Protein AF-A0A0V8RX32-F1 (afdb_monomer)

InterPro domains:
  IPR002837 Protein of unknown function DUF123 [PF01986] (51-145)
  IPR002837 Protein of unknown function DUF123 [PTHR37460] (27-150)

Nearest PDB structures (foldseek):
  6yxr-assembly1_D  TM=3.480E-01  e=4.736E+00  Dunaliella salina
  7yca-assembly1_D  TM=3.551E-01  e=5.690E+00  Ostreococcus tauri
  8wmw-assembly1_D  TM=4.164E-01  e=9.281E+00  Rhodomonas salina
  7xqp-assembly1_D  TM=2.785E-01  e=7.267E+00  Physcomitrium patens
  1xpy-assembly2_D  TM=3.056E-01  e=5.352E+00  Deinococcus radiodurans

Solvent-accessible surface area (backbone atoms only — not comparable to full-atom values): 11107 Å² total; per-residue (Å²): 140,86,83,85,86,83,82,78,86,80,78,78,79,77,82,76,59,74,82,41,74,78,40,58,63,54,49,24,34,36,38,40,32,30,35,29,70,73,23,46,77,44,55,48,70,94,48,71,73,43,78,44,72,58,46,44,33,37,38,48,44,71,19,84,58,89,56,11,36,18,51,52,50,35,45,74,63,70,52,80,86,87,73,78,86,49,38,63,45,44,60,62,67,35,69,54,46,39,70,63,30,33,36,37,34,34,39,64,92,75,49,49,63,53,51,44,55,50,39,63,70,62,72,40,32,45,69,46,65,74,21,41,61,20,84,85,40,94,81,40,47,30,20,38,22,40,43,69,41,94,53,51,64,62,50,48,46,54,56,60,70,67,45,87,74,66,74,46,77,49,80,46,64,57,77,84,75,69,90,75,80,79,76,79,78,78,88,127

Structure (mmCIF, N/CA/C/O backbone):
data_AF-A0A0V8RX32-F1
#
_entry.id   AF-A0A0V8RX32-F1
#
loop_
_atom_site.group_PDB
_atom_site.id
_atom_site.type_symbol
_atom_site.label_atom_id
_atom_site.label_alt_id
_atom_site.label_comp_id
_atom_site.label_asym_id
_atom_site.label_entity_id
_atom_site.label_seq_id
_atom_site.pdbx_PDB_ins_code
_atom_site.Cartn_x
_atom_site.Cartn_y
_atom_site.Cartn_z
_atom_site.occupancy
_atom_site.B_iso_or_equiv
_atom_site.auth_seq_id
_atom_site.auth_comp_id
_atom_site.auth_asym_id
_atom_site.auth_atom_id
_atom_site.pdbx_PDB_model_num
ATOM 1 N N . MET A 1 1 ? 18.389 -60.757 23.122 1.00 41.94 1 MET A N 1
ATOM 2 C CA . MET A 1 1 ? 18.283 -59.305 23.391 1.00 41.94 1 MET A CA 1
ATOM 3 C C . MET A 1 1 ? 18.217 -58.565 22.062 1.00 41.94 1 MET A C 1
ATOM 5 O O . MET A 1 1 ? 19.247 -58.307 21.460 1.00 41.94 1 MET A O 1
ATOM 9 N N . LEU A 1 2 ? 17.008 -58.292 21.574 1.00 35.09 2 LEU A N 1
ATOM 10 C CA . LEU A 1 2 ? 16.760 -57.503 20.365 1.00 35.09 2 LEU A CA 1
ATOM 11 C C . LEU A 1 2 ? 16.361 -56.091 20.813 1.00 35.09 2 LEU A C 1
ATOM 13 O O . LEU A 1 2 ? 15.370 -55.942 21.522 1.00 35.09 2 LEU A O 1
ATOM 17 N N . ARG A 1 3 ? 17.127 -55.062 20.435 1.00 35.00 3 ARG A N 1
ATOM 18 C CA . ARG A 1 3 ? 16.678 -53.663 20.506 1.00 35.00 3 ARG A CA 1
ATOM 19 C C . ARG A 1 3 ? 16.555 -53.122 19.089 1.00 35.00 3 ARG A C 1
ATOM 21 O O . ARG A 1 3 ? 17.519 -52.684 18.478 1.00 35.00 3 ARG A O 1
ATOM 28 N N . SER A 1 4 ? 15.330 -53.181 18.594 1.00 34.12 4 SER A N 1
ATOM 29 C CA . SER A 1 4 ? 14.810 -52.388 17.488 1.00 34.12 4 SER A CA 1
ATOM 30 C C . SER A 1 4 ? 14.930 -50.894 17.814 1.00 34.12 4 SER A C 1
ATOM 32 O O . SER A 1 4 ? 14.297 -50.409 18.752 1.00 34.12 4 SER A O 1
ATOM 34 N N . SER A 1 5 ? 15.741 -50.165 17.044 1.00 39.31 5 SER A N 1
ATOM 35 C CA . SER A 1 5 ? 15.773 -48.701 17.059 1.00 39.31 5 SER A CA 1
ATOM 36 C C . SER A 1 5 ? 14.689 -48.179 16.118 1.00 39.31 5 SER A C 1
ATOM 38 O O . SER A 1 5 ? 14.828 -48.232 14.897 1.00 39.31 5 SER A O 1
ATOM 40 N N . GLY A 1 6 ? 13.575 -47.736 16.698 1.00 39.38 6 GLY A N 1
ATOM 41 C CA . GLY A 1 6 ? 12.550 -46.962 16.012 1.00 39.38 6 GLY A CA 1
ATOM 42 C C . GLY A 1 6 ? 12.823 -45.467 16.162 1.00 39.38 6 GLY A C 1
ATOM 43 O O . GLY A 1 6 ? 12.988 -44.979 17.276 1.00 39.38 6 GLY A O 1
ATOM 44 N N . TYR A 1 7 ? 12.835 -44.741 15.045 1.00 34.94 7 TYR A N 1
ATOM 45 C CA . TYR A 1 7 ? 12.663 -43.284 14.973 1.00 34.94 7 TYR A CA 1
ATOM 46 C C . TYR A 1 7 ? 12.323 -42.970 13.503 1.00 34.94 7 TYR A C 1
ATOM 48 O O . TYR A 1 7 ? 13.183 -43.050 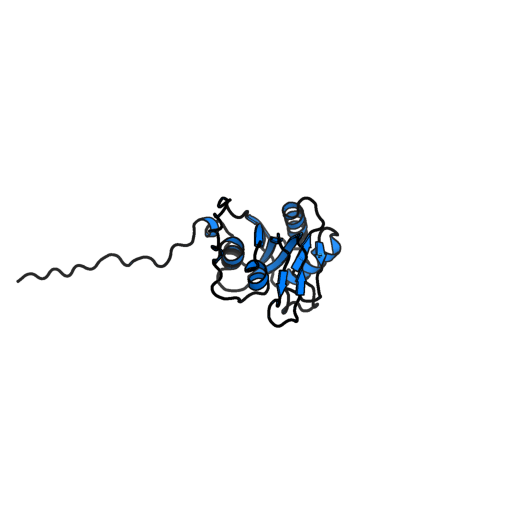12.636 1.00 34.94 7 TYR A O 1
ATOM 56 N N . GLY A 1 8 ? 11.060 -42.850 13.091 1.00 34.41 8 GLY A N 1
ATOM 57 C CA . GLY A 1 8 ? 10.115 -41.801 13.472 1.00 34.41 8 GLY A CA 1
ATOM 58 C C . GLY A 1 8 ? 10.200 -40.672 12.426 1.00 34.41 8 GLY A C 1
ATOM 59 O O . GLY A 1 8 ? 11.259 -40.052 12.318 1.00 34.41 8 GLY A O 1
ATOM 60 N N . PRO A 1 9 ? 9.158 -40.400 11.613 1.00 38.53 9 PRO A N 1
ATOM 61 C CA . PRO A 1 9 ? 9.242 -39.402 10.548 1.00 38.53 9 PRO A CA 1
ATOM 62 C C . PRO A 1 9 ? 9.486 -38.006 11.133 1.00 38.53 9 PRO A C 1
ATOM 64 O O . PRO A 1 9 ? 8.810 -37.572 12.070 1.00 38.53 9 PRO A O 1
ATOM 67 N N . ARG A 1 10 ? 10.470 -37.294 10.569 1.00 40.31 10 ARG A N 1
ATOM 68 C CA . ARG A 1 10 ? 10.790 -35.910 10.939 1.00 40.31 10 ARG A CA 1
ATOM 69 C C . ARG A 1 10 ? 9.554 -35.040 10.723 1.00 40.31 10 ARG A C 1
ATOM 71 O O . ARG A 1 10 ? 9.049 -34.937 9.607 1.00 40.31 10 ARG A O 1
ATOM 78 N N . ARG A 1 11 ? 9.081 -34.401 11.794 1.00 35.53 11 ARG A N 1
ATOM 79 C CA . ARG A 1 11 ? 8.003 -33.409 11.740 1.00 35.53 11 ARG A CA 1
ATOM 80 C C . ARG A 1 11 ? 8.405 -32.279 10.791 1.00 35.53 11 ARG A C 1
ATOM 82 O O . ARG A 1 11 ? 9.393 -31.589 11.036 1.00 35.53 11 ARG A O 1
ATOM 89 N N . ALA A 1 12 ? 7.626 -32.093 9.728 1.00 38.28 12 ALA A N 1
ATOM 90 C CA . ALA A 1 12 ? 7.715 -30.922 8.871 1.00 38.28 12 ALA A CA 1
ATOM 91 C C . ALA A 1 12 ? 7.486 -29.656 9.711 1.00 38.28 12 ALA A C 1
ATOM 93 O O . ALA A 1 12 ? 6.523 -29.555 10.476 1.00 38.28 12 ALA A O 1
ATOM 94 N N . ALA A 1 13 ? 8.403 -28.702 9.585 1.00 40.81 13 ALA A N 1
ATOM 95 C CA . ALA A 1 13 ? 8.328 -27.415 10.248 1.00 40.81 13 ALA A CA 1
ATOM 96 C C . ALA A 1 13 ? 7.099 -26.622 9.765 1.00 40.81 13 ALA A C 1
ATOM 98 O O . ALA A 1 13 ? 6.897 -26.448 8.567 1.00 40.81 13 ALA A O 1
ATOM 99 N N . GLY A 1 14 ? 6.305 -26.143 10.730 1.00 39.03 14 GLY A N 1
ATOM 100 C CA . GLY A 1 14 ? 5.425 -24.969 10.659 1.00 39.03 14 GLY A CA 1
ATOM 101 C C . GLY A 1 14 ? 4.676 -24.732 9.348 1.00 39.03 14 GLY A C 1
ATOM 102 O O . GLY A 1 14 ? 5.130 -23.961 8.506 1.00 39.03 14 GLY A O 1
ATOM 103 N N . GLY A 1 15 ? 3.484 -25.322 9.227 1.00 40.34 15 GLY A N 1
ATOM 104 C CA . GLY A 1 15 ? 2.588 -25.151 8.086 1.00 40.34 15 GLY A CA 1
ATOM 105 C C . GLY A 1 15 ? 2.365 -23.685 7.702 1.00 40.34 15 GLY A C 1
ATOM 106 O O . GLY A 1 15 ? 1.885 -22.869 8.494 1.00 40.34 15 GLY A O 1
ATOM 107 N N . CYS A 1 16 ? 2.690 -23.364 6.450 1.00 41.31 16 CYS A N 1
ATOM 108 C CA . CYS A 1 16 ? 2.234 -22.153 5.784 1.00 41.31 16 CYS A CA 1
ATOM 109 C C . CYS A 1 16 ? 0.701 -22.115 5.885 1.00 41.31 16 CYS A C 1
ATOM 111 O O . CYS A 1 16 ? 0.027 -23.023 5.400 1.00 41.31 16 CYS A O 1
ATOM 113 N N . LYS A 1 17 ? 0.140 -21.104 6.560 1.00 54.66 17 LYS A N 1
ATOM 114 C CA . LYS A 1 17 ? -1.317 -20.922 6.646 1.00 54.66 17 LYS A CA 1
ATOM 115 C C . LYS A 1 17 ? -1.886 -20.947 5.220 1.00 54.66 17 LYS A C 1
ATOM 117 O O . LYS A 1 17 ? -1.423 -20.172 4.391 1.00 54.66 17 LYS A O 1
ATOM 122 N N . M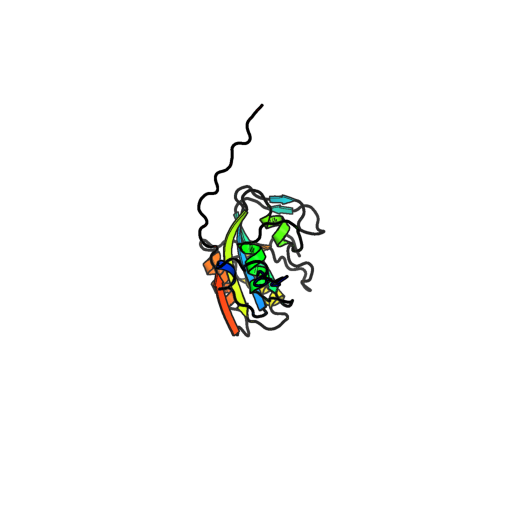ET A 1 18 ? -2.887 -21.781 4.936 1.00 54.09 18 MET A N 1
ATOM 123 C CA . MET A 1 18 ? -3.429 -21.976 3.576 1.00 54.09 18 MET A CA 1
ATOM 124 C C . MET A 1 18 ? -3.715 -20.692 2.752 1.00 54.09 18 MET A C 1
ATOM 126 O O . MET A 1 18 ? -3.428 -20.715 1.557 1.00 54.09 18 MET A O 1
ATOM 130 N N . PRO A 1 19 ? -4.144 -19.545 3.329 1.00 72.06 19 PRO A N 1
ATOM 131 C CA . PRO A 1 19 ? -4.355 -18.308 2.559 1.00 72.06 19 PRO A CA 1
ATOM 132 C C . PRO A 1 19 ? -3.073 -17.705 1.957 1.00 72.06 19 PRO A C 1
ATOM 134 O O . PRO A 1 19 ? -3.119 -16.905 1.030 1.00 72.06 19 PRO A O 1
ATOM 137 N N . CYS A 1 20 ? -1.910 -18.058 2.503 1.00 80.31 20 CYS A N 1
ATOM 138 C CA . CYS A 1 20 ? -0.618 -17.522 2.091 1.00 80.31 20 CYS A CA 1
ATOM 139 C C . CYS A 1 20 ? -0.026 -18.197 0.860 1.00 80.31 20 CYS A C 1
ATOM 141 O O . CYS A 1 20 ? 0.746 -17.576 0.129 1.00 80.31 20 CYS A O 1
ATOM 143 N N . ALA A 1 21 ? -0.355 -19.470 0.641 1.00 78.50 21 ALA A N 1
ATOM 144 C CA . ALA A 1 21 ? 0.175 -20.243 -0.477 1.00 78.50 21 ALA A CA 1
ATOM 145 C C . ALA A 1 21 ? -0.294 -19.689 -1.833 1.00 78.50 21 ALA A C 1
ATOM 147 O O . ALA A 1 21 ? 0.435 -19.792 -2.815 1.00 78.50 21 ALA A O 1
ATOM 148 N N . GLN A 1 22 ? -1.471 -19.056 -1.854 1.00 82.50 22 GLN A N 1
ATOM 149 C CA . GLN A 1 22 ? -2.096 -18.470 -3.042 1.00 82.50 22 GLN A CA 1
ATOM 150 C C . GLN A 1 22 ? -1.506 -17.105 -3.434 1.00 82.50 22 GLN A C 1
ATOM 152 O O . GLN A 1 22 ? -1.774 -16.616 -4.528 1.00 82.50 22 GLN A O 1
ATOM 157 N N . LEU A 1 23 ? -0.696 -16.489 -2.565 1.00 88.31 23 LEU A N 1
ATOM 158 C CA . LEU A 1 23 ? -0.080 -15.194 -2.841 1.00 88.31 23 LEU A CA 1
ATOM 159 C C . LEU A 1 23 ? 1.172 -15.344 -3.723 1.00 88.31 23 LEU A C 1
ATOM 161 O O . LEU A 1 23 ? 1.937 -16.305 -3.572 1.00 88.31 23 LEU A O 1
ATOM 165 N N . PRO A 1 24 ? 1.453 -14.362 -4.594 1.00 88.56 24 PRO A N 1
ATOM 166 C CA . PRO A 1 24 ? 2.580 -14.421 -5.513 1.00 88.56 24 PRO A CA 1
ATOM 167 C C . PRO A 1 24 ? 3.936 -14.394 -4.801 1.00 88.56 24 PRO A C 1
ATOM 169 O O . PRO A 1 24 ? 4.247 -13.475 -4.048 1.00 88.56 24 PRO A O 1
ATOM 172 N N . GLY A 1 25 ? 4.795 -15.375 -5.091 1.00 90.69 25 GLY A N 1
ATOM 173 C CA . GLY A 1 25 ? 6.154 -15.455 -4.534 1.00 90.69 25 GLY A CA 1
ATOM 174 C C . GLY A 1 25 ? 7.194 -14.542 -5.199 1.00 90.69 25 GLY A C 1
ATOM 175 O O . GLY A 1 25 ? 8.348 -14.537 -4.775 1.00 90.69 25 GLY A O 1
ATOM 176 N N . TRP A 1 26 ? 6.822 -13.801 -6.246 1.00 93.44 26 TRP A N 1
ATOM 177 C CA . TRP A 1 26 ? 7.734 -12.927 -6.987 1.00 93.44 26 TRP A CA 1
ATOM 178 C C . TRP A 1 26 ? 7.995 -11.598 -6.265 1.00 93.44 26 TRP A C 1
ATOM 180 O O . TRP A 1 26 ? 7.333 -11.248 -5.287 1.00 93.44 26 TRP A O 1
ATOM 190 N N . LYS A 1 27 ? 9.012 -10.869 -6.735 1.00 94.00 27 LYS A N 1
ATOM 191 C CA . LYS A 1 27 ? 9.379 -9.537 -6.237 1.00 94.00 27 LYS A CA 1
ATOM 192 C C . LYS A 1 27 ? 8.607 -8.450 -6.975 1.00 94.00 27 LYS A C 1
ATOM 194 O O . LYS A 1 27 ? 8.309 -8.607 -8.157 1.00 94.00 27 LYS A O 1
ATOM 199 N N . GLY A 1 28 ? 8.321 -7.355 -6.286 1.00 93.56 28 GLY A N 1
ATOM 200 C CA . GLY A 1 28 ? 7.575 -6.244 -6.856 1.00 93.56 28 GLY A CA 1
ATOM 201 C C . GLY A 1 28 ? 7.089 -5.276 -5.792 1.00 93.56 28 GLY A C 1
ATOM 202 O O . GLY A 1 28 ? 7.620 -5.240 -4.675 1.00 93.56 28 GLY A O 1
ATOM 203 N N . VAL A 1 29 ? 6.054 -4.528 -6.151 1.00 94.00 29 VAL A N 1
ATOM 204 C CA . VAL A 1 29 ? 5.365 -3.576 -5.280 1.00 94.00 29 VAL A CA 1
ATOM 205 C C . VAL A 1 29 ? 3.974 -4.089 -4.938 1.00 94.00 29 VAL A C 1
ATOM 207 O O . VAL A 1 29 ? 3.458 -5.007 -5.577 1.00 94.00 29 VAL A O 1
ATOM 210 N N . TYR A 1 30 ? 3.376 -3.552 -3.887 1.00 93.94 30 TYR A N 1
ATOM 211 C CA . TYR A 1 30 ? 2.042 -3.928 -3.458 1.00 93.94 30 TYR A CA 1
ATOM 212 C C . TYR A 1 30 ? 1.334 -2.767 -2.764 1.00 93.94 30 TYR A C 1
ATOM 214 O O . TYR A 1 30 ? 1.963 -1.867 -2.211 1.00 93.94 30 TYR A O 1
ATOM 222 N N . ILE A 1 31 ? 0.009 -2.842 -2.773 1.00 95.31 31 ILE A N 1
ATOM 223 C CA . ILE A 1 31 ? -0.910 -1.961 -2.066 1.00 95.31 31 ILE A CA 1
ATOM 224 C C . ILE A 1 31 ? -1.677 -2.833 -1.080 1.00 95.31 31 ILE A C 1
ATOM 226 O O . ILE A 1 31 ? -2.239 -3.850 -1.481 1.00 95.31 31 ILE A O 1
ATOM 230 N N . VAL A 1 32 ? -1.728 -2.462 0.195 1.00 94.94 32 VAL A N 1
ATOM 231 C CA . VAL A 1 32 ? -2.642 -3.077 1.167 1.00 94.94 32 VAL A CA 1
ATOM 232 C C . VAL A 1 32 ? -3.723 -2.075 1.530 1.00 94.94 32 VAL A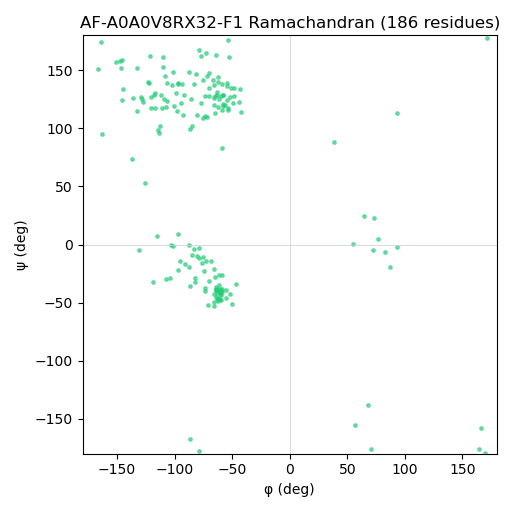 C 1
ATOM 234 O O . VAL A 1 32 ? -3.416 -0.982 1.993 1.00 94.94 32 VAL A O 1
ATOM 237 N N . VAL A 1 33 ? -4.981 -2.468 1.361 1.00 95.75 33 VAL A N 1
ATOM 238 C CA . VAL A 1 33 ? -6.149 -1.673 1.740 1.00 95.75 33 VAL A CA 1
ATOM 239 C C . VAL A 1 33 ? -6.668 -2.165 3.085 1.00 95.75 33 VAL A C 1
ATOM 241 O O . VAL A 1 33 ? -6.866 -3.367 3.293 1.00 95.75 33 VAL A O 1
ATOM 244 N N . PHE A 1 34 ? -6.898 -1.243 4.012 1.00 94.25 34 PHE A N 1
ATOM 245 C CA . PHE A 1 34 ? -7.364 -1.548 5.360 1.00 94.25 34 PHE A CA 1
ATOM 246 C C . PHE A 1 34 ? -8.267 -0.447 5.912 1.00 94.25 34 PHE A C 1
ATOM 248 O O . PHE A 1 34 ? -8.208 0.696 5.475 1.00 94.25 34 PHE A O 1
ATOM 255 N N . ALA A 1 35 ? -9.093 -0.793 6.892 1.00 94.38 35 ALA A N 1
ATOM 256 C CA . ALA A 1 35 ? -9.899 0.149 7.651 1.00 94.38 35 ALA A CA 1
ATOM 257 C C . ALA A 1 35 ? -9.357 0.308 9.076 1.00 94.38 35 ALA A C 1
ATOM 259 O O . ALA A 1 35 ? -8.909 -0.666 9.688 1.00 94.38 35 ALA A O 1
ATOM 260 N N . LEU A 1 36 ? -9.460 1.525 9.607 1.00 93.31 36 LEU A N 1
ATOM 261 C CA . LEU A 1 36 ? -9.319 1.854 11.022 1.00 93.31 36 LEU A CA 1
ATOM 262 C C . LEU A 1 36 ? -10.694 2.267 11.548 1.00 93.31 36 LEU A C 1
ATOM 264 O O . LEU A 1 36 ? -11.269 3.242 11.070 1.00 93.31 36 LEU A O 1
ATOM 268 N N . ARG A 1 37 ? -11.240 1.518 12.511 1.00 92.75 37 ARG A N 1
ATOM 269 C CA . ARG A 1 37 ? -12.569 1.813 13.079 1.00 92.75 37 ARG A CA 1
ATOM 270 C C . ARG A 1 37 ? -12.557 2.894 14.157 1.00 92.75 37 ARG A C 1
ATOM 272 O O . ARG A 1 37 ? -13.537 3.611 14.284 1.00 92.75 37 ARG A O 1
ATOM 279 N N . GLU A 1 38 ? -11.473 2.984 14.917 1.00 89.25 38 GLU A N 1
ATOM 280 C CA . GLU A 1 38 ? -11.358 3.850 16.103 1.00 89.25 38 GLU A CA 1
ATOM 281 C C . GLU A 1 38 ? -10.299 4.950 15.914 1.00 89.25 38 GLU A C 1
ATOM 283 O O . GLU A 1 38 ? -9.980 5.685 16.843 1.00 89.25 38 GLU A O 1
ATOM 288 N N . GLY A 1 39 ? -9.755 5.079 14.700 1.00 85.56 39 GLY A N 1
ATOM 289 C CA . GLY A 1 39 ? -8.575 5.897 14.442 1.00 85.56 39 GLY A CA 1
ATOM 290 C C . GLY A 1 39 ? -7.308 5.280 15.042 1.00 85.56 39 GLY A C 1
ATOM 291 O O . GLY A 1 39 ? -7.302 4.159 15.550 1.00 85.56 39 GLY A O 1
ATOM 292 N N . TYR A 1 40 ? -6.195 5.990 14.931 1.00 89.06 40 TYR A N 1
ATOM 293 C CA . TYR A 1 40 ? -4.911 5.582 15.481 1.00 89.06 40 TYR A CA 1
ATOM 294 C C . TYR A 1 40 ? -4.136 6.806 15.941 1.00 89.06 40 TYR A C 1
ATOM 296 O O . TYR A 1 40 ? -3.853 7.693 15.143 1.00 89.06 40 TYR A O 1
ATOM 304 N N . ARG A 1 41 ? -3.722 6.826 17.207 1.00 87.81 41 ARG A N 1
ATOM 305 C CA . ARG A 1 41 ? -2.767 7.810 17.715 1.00 87.81 41 ARG A CA 1
ATOM 306 C C . ARG A 1 41 ? -1.553 7.083 18.264 1.00 87.81 41 ARG A C 1
ATOM 308 O O . ARG A 1 41 ? -1.661 6.310 19.212 1.00 87.81 41 ARG A O 1
ATOM 315 N N . GLY A 1 42 ? -0.391 7.323 17.673 1.00 84.81 42 GLY A N 1
ATOM 316 C CA . GLY A 1 42 ? 0.826 6.642 18.093 1.00 84.81 42 GLY A CA 1
ATOM 317 C C . GLY A 1 42 ? 1.990 6.852 17.143 1.00 84.81 42 GLY A C 1
ATOM 318 O O . GLY A 1 42 ? 1.891 7.562 16.148 1.00 84.81 42 GLY A O 1
ATOM 319 N N . ARG A 1 43 ? 3.125 6.235 17.464 1.00 81.25 43 ARG A N 1
ATOM 320 C CA . ARG A 1 43 ? 4.313 6.283 16.607 1.00 81.25 43 ARG A CA 1
ATOM 321 C C . ARG A 1 43 ? 4.220 5.244 15.502 1.00 81.25 43 ARG A C 1
ATOM 323 O O . ARG A 1 43 ? 3.896 4.090 15.764 1.00 81.25 43 ARG A O 1
ATOM 330 N N . VAL A 1 44 ? 4.613 5.634 14.297 1.00 77.12 44 VAL A N 1
ATOM 331 C CA . VAL A 1 44 ? 4.818 4.721 13.170 1.00 77.12 44 VAL A CA 1
ATOM 332 C C . VAL A 1 44 ? 6.311 4.701 12.855 1.00 77.12 44 VAL A C 1
ATOM 334 O O . VAL A 1 44 ? 6.846 5.631 12.252 1.00 77.12 44 VAL A O 1
ATOM 337 N N . GLY A 1 45 ? 7.002 3.647 13.294 1.00 72.50 45 GLY A N 1
ATOM 338 C CA . GLY A 1 45 ? 8.466 3.568 13.222 1.00 72.50 45 GLY A CA 1
ATOM 339 C C . GLY A 1 45 ? 9.158 4.562 14.161 1.00 72.50 45 GLY A C 1
ATOM 340 O O . GLY A 1 45 ? 8.739 4.737 15.305 1.00 72.50 45 GLY A O 1
ATOM 341 N N . SER A 1 46 ? 10.227 5.199 13.675 1.00 66.38 46 SER A N 1
ATOM 342 C CA . SER A 1 46 ? 11.023 6.194 14.411 1.00 66.38 46 SER A CA 1
ATOM 343 C C . SER A 1 46 ? 10.448 7.617 14.378 1.00 66.38 46 SER A C 1
ATOM 345 O O . SER A 1 46 ? 11.008 8.506 15.016 1.00 66.38 46 SER A O 1
ATOM 347 N N . ARG A 1 47 ? 9.348 7.860 13.651 1.00 66.94 47 ARG A N 1
ATOM 348 C CA . ARG A 1 47 ? 8.749 9.197 13.522 1.00 66.94 47 ARG A CA 1
ATOM 349 C C . ARG A 1 47 ? 7.951 9.620 14.759 1.00 66.94 47 ARG A C 1
ATOM 351 O O . ARG A 1 47 ? 7.545 8.791 15.580 1.00 66.94 47 ARG A O 1
ATOM 358 N N . ALA A 1 48 ? 7.718 10.934 14.851 1.00 64.69 48 ALA A N 1
ATOM 359 C CA . ALA A 1 48 ? 6.817 11.557 15.815 1.00 64.69 48 ALA A CA 1
ATOM 360 C C . ALA A 1 48 ? 5.415 10.919 15.776 1.00 64.69 48 ALA A C 1
ATOM 362 O O . ALA A 1 48 ? 5.053 10.219 14.827 1.00 64.69 48 ALA A O 1
ATOM 363 N N . ALA A 1 49 ? 4.639 11.127 16.839 1.00 78.75 49 ALA A N 1
ATOM 364 C CA . ALA A 1 49 ? 3.289 10.588 16.923 1.00 78.75 49 ALA A CA 1
ATOM 365 C C . ALA A 1 49 ? 2.435 11.086 15.745 1.00 78.75 49 ALA A C 1
ATOM 367 O O . ALA A 1 49 ? 2.355 12.286 15.499 1.00 78.75 49 ALA A O 1
ATOM 368 N N . VAL A 1 50 ? 1.790 10.156 15.043 1.00 84.56 50 VAL A N 1
ATOM 369 C CA . VAL A 1 50 ? 0.792 10.445 14.012 1.00 84.56 50 VAL A CA 1
ATOM 370 C C . VAL A 1 50 ? -0.604 10.243 14.587 1.00 84.56 50 VAL A C 1
ATOM 372 O O . VAL A 1 50 ? -0.807 9.387 15.454 1.00 84.56 50 VAL A O 1
ATOM 375 N N . SER A 1 51 ? -1.558 11.031 14.097 1.00 88.31 51 SER A N 1
ATOM 376 C CA . SER A 1 51 ? -2.982 10.888 14.394 1.00 88.31 51 SER A CA 1
ATOM 377 C C . SER A 1 51 ? -3.704 10.570 13.093 1.00 88.31 51 SER A C 1
ATOM 379 O O . SER A 1 51 ? -3.661 11.357 12.153 1.00 88.31 51 SER A O 1
ATOM 381 N N . LEU A 1 52 ? -4.325 9.399 13.028 1.00 90.88 52 LEU A N 1
ATOM 382 C CA . LEU A 1 52 ? -5.164 8.964 11.923 1.00 90.88 52 LEU A CA 1
ATOM 383 C C . LEU A 1 52 ? -6.599 8.881 12.417 1.00 90.88 52 LEU A C 1
ATOM 385 O O . LEU A 1 52 ? -6.870 8.227 13.422 1.00 90.88 52 LEU A O 1
ATOM 389 N N . GLU A 1 53 ? -7.510 9.504 11.690 1.00 94.38 53 GLU A N 1
ATOM 390 C CA . GLU A 1 53 ? -8.937 9.396 11.968 1.00 94.38 53 GLU A CA 1
ATOM 391 C C . GLU A 1 53 ? -9.491 8.011 11.582 1.00 94.38 53 GLU A C 1
ATOM 393 O O . GLU A 1 53 ? -8.854 7.244 10.851 1.00 94.38 53 GLU A O 1
ATOM 398 N N . PRO A 1 54 ? -10.692 7.641 12.051 1.00 95.56 54 PRO A N 1
ATOM 399 C CA . PRO A 1 54 ? -11.409 6.507 11.490 1.00 95.56 54 PRO A CA 1
ATOM 400 C C . PRO A 1 54 ? -11.580 6.647 9.967 1.00 95.56 54 PRO A C 1
ATOM 402 O O . PRO A 1 54 ? -11.921 7.713 9.444 1.00 95.56 54 PRO A O 1
ATOM 405 N N . GLY A 1 55 ? -11.354 5.560 9.230 1.00 95.81 55 GLY A N 1
ATOM 406 C CA . GLY A 1 55 ? -11.426 5.594 7.770 1.00 95.81 55 GLY A CA 1
ATOM 407 C C . GLY A 1 55 ? -10.794 4.399 7.071 1.00 95.81 55 GLY A C 1
ATOM 408 O O . GLY A 1 55 ? -10.332 3.448 7.705 1.00 95.81 55 GLY A O 1
ATOM 409 N N . VAL A 1 56 ? -10.786 4.457 5.738 1.00 96.50 56 VAL A N 1
ATOM 410 C CA . VAL A 1 56 ? -10.121 3.479 4.869 1.00 96.50 56 VAL A CA 1
ATOM 411 C C . VAL A 1 56 ? -8.811 4.067 4.366 1.00 96.50 56 VAL A C 1
ATOM 413 O O . VAL A 1 56 ? -8.748 5.231 3.977 1.00 96.50 56 VAL A O 1
ATOM 416 N N . TYR A 1 57 ? -7.772 3.245 4.372 1.00 96.00 57 TYR A N 1
ATOM 417 C CA . TYR A 1 57 ? -6.407 3.624 4.057 1.00 96.00 57 TYR A CA 1
ATOM 418 C C . TYR A 1 57 ? -5.781 2.623 3.088 1.00 96.00 57 TYR A C 1
ATOM 420 O O . TYR A 1 57 ? -6.126 1.437 3.080 1.00 96.00 57 TYR A O 1
ATOM 428 N N . ALA A 1 58 ? -4.828 3.110 2.300 1.00 96.00 58 ALA A N 1
ATOM 429 C CA . ALA A 1 58 ? -3.964 2.320 1.441 1.00 96.00 58 ALA A CA 1
ATOM 430 C C . ALA A 1 58 ? -2.510 2.471 1.899 1.00 96.00 58 ALA A C 1
ATOM 432 O O . ALA A 1 58 ? -2.019 3.580 2.097 1.00 96.00 58 ALA A O 1
ATOM 433 N N . TYR A 1 59 ? -1.823 1.345 2.068 1.00 94.31 59 TYR A N 1
ATOM 434 C CA . TYR A 1 59 ? -0.386 1.302 2.303 1.00 94.31 59 TYR A CA 1
ATOM 435 C C . TYR A 1 59 ? 0.334 0.806 1.055 1.00 94.31 59 TYR A C 1
ATOM 437 O O . TYR A 1 59 ? 0.051 -0.298 0.588 1.00 94.31 59 TYR A O 1
ATOM 445 N N . LEU A 1 60 ? 1.277 1.597 0.557 1.00 93.81 60 LEU A N 1
ATOM 446 C CA . LEU A 1 60 ? 2.165 1.257 -0.545 1.00 93.81 60 LEU A CA 1
ATOM 447 C C . LEU A 1 60 ? 3.465 0.666 0.002 1.00 93.81 60 LEU A C 1
ATOM 449 O O . LEU A 1 60 ? 4.030 1.161 0.975 1.00 93.81 60 LEU A O 1
ATOM 453 N N . GLY A 1 61 ? 3.975 -0.383 -0.628 1.00 91.00 61 GLY A N 1
ATOM 454 C CA . GLY A 1 61 ? 5.295 -0.884 -0.274 1.00 91.00 61 GLY A CA 1
ATOM 455 C C . GLY A 1 61 ? 5.889 -1.805 -1.319 1.00 91.00 61 GLY A C 1
ATOM 456 O O . GLY A 1 61 ? 5.235 -2.203 -2.282 1.00 91.00 61 GLY A O 1
ATOM 457 N N . SER A 1 62 ? 7.142 -2.191 -1.098 1.00 91.50 62 SER A N 1
ATOM 458 C CA . SER A 1 62 ? 7.842 -3.148 -1.949 1.00 91.50 62 SER A CA 1
ATOM 459 C C . SER A 1 62 ? 8.344 -4.387 -1.218 1.00 91.50 62 SER A C 1
ATOM 461 O O . SER A 1 62 ? 8.428 -4.467 0.014 1.00 91.50 62 SER A O 1
ATOM 463 N N . ALA A 1 63 ? 8.643 -5.414 -2.011 1.00 92.06 63 ALA A N 1
ATOM 464 C CA . ALA A 1 63 ? 9.071 -6.718 -1.542 1.00 92.06 63 ALA A CA 1
ATOM 465 C C . ALA A 1 63 ? 10.244 -7.253 -2.380 1.00 92.06 63 ALA A C 1
ATOM 467 O O . ALA A 1 63 ? 10.097 -8.170 -3.188 1.00 92.06 63 ALA A O 1
ATOM 468 N N . TRP A 1 64 ? 11.432 -6.680 -2.166 1.00 91.81 64 TRP A N 1
ATOM 469 C CA . TRP A 1 64 ? 12.670 -7.080 -2.860 1.00 91.81 64 TRP A CA 1
ATOM 470 C C . TRP A 1 64 ? 13.481 -8.166 -2.138 1.00 91.81 64 TRP A C 1
ATOM 472 O O . TRP A 1 64 ? 14.364 -8.786 -2.741 1.00 91.81 64 TRP A O 1
ATOM 482 N N . GLY A 1 65 ? 13.197 -8.379 -0.852 1.00 87.38 65 GLY A N 1
ATOM 483 C CA . GLY A 1 65 ? 13.881 -9.351 -0.001 1.00 87.38 65 GLY A CA 1
ATOM 484 C C . GLY A 1 65 ? 13.415 -10.802 -0.204 1.00 87.38 65 GLY A C 1
ATOM 485 O O . GLY A 1 65 ? 12.555 -11.079 -1.048 1.00 87.38 65 GLY A O 1
ATOM 486 N N . PRO A 1 66 ? 13.970 -11.741 0.581 1.00 86.94 66 PRO A N 1
ATOM 487 C CA . PRO A 1 66 ? 13.571 -13.146 0.558 1.00 86.94 66 PRO A CA 1
ATOM 488 C C . PRO A 1 66 ? 12.063 -13.331 0.783 1.00 86.94 66 PRO A C 1
ATOM 490 O O . PRO A 1 66 ? 11.456 -12.655 1.613 1.00 86.94 66 PRO A O 1
ATOM 493 N N . GLY A 1 67 ? 11.453 -14.251 0.032 1.00 87.62 67 GLY A N 1
ATOM 494 C CA . GLY A 1 67 ? 10.021 -14.562 0.120 1.00 87.62 67 GLY A CA 1
ATOM 495 C C . GLY A 1 67 ? 9.083 -13.629 -0.661 1.00 87.62 67 GLY A C 1
ATOM 496 O O . GLY A 1 67 ? 7.893 -13.939 -0.755 1.00 87.62 67 GLY A O 1
ATOM 497 N N . GLY A 1 68 ? 9.607 -12.543 -1.244 1.00 92.06 68 GLY A N 1
ATOM 498 C CA . GLY A 1 68 ? 8.886 -11.682 -2.184 1.00 92.06 68 GLY A CA 1
ATOM 499 C C . GLY A 1 68 ? 7.589 -11.095 -1.626 1.00 92.06 68 GLY A C 1
ATOM 500 O O . GLY A 1 68 ? 7.411 -10.937 -0.412 1.00 92.06 68 GLY A O 1
ATOM 501 N N . VAL A 1 69 ? 6.671 -10.762 -2.531 1.00 92.25 69 VAL A N 1
ATOM 502 C CA . VAL A 1 69 ? 5.378 -10.154 -2.197 1.00 92.25 69 VAL A CA 1
ATOM 503 C C . VAL A 1 69 ? 4.556 -11.061 -1.279 1.00 92.25 69 VAL A C 1
ATOM 505 O O . VAL A 1 69 ? 3.992 -10.572 -0.300 1.00 92.25 69 VAL A O 1
ATOM 508 N N . ARG A 1 70 ? 4.565 -12.381 -1.505 1.00 92.44 70 ARG A N 1
ATOM 509 C CA . ARG A 1 70 ? 3.896 -13.371 -0.648 1.00 92.44 70 ARG A CA 1
ATOM 510 C C . ARG A 1 70 ? 4.254 -13.192 0.817 1.00 92.44 70 ARG A C 1
ATOM 512 O O . ARG A 1 70 ? 3.351 -13.090 1.637 1.00 92.44 70 ARG A O 1
ATOM 519 N N . ALA A 1 71 ? 5.540 -13.122 1.163 1.00 89.19 71 ALA A N 1
ATOM 520 C CA . ALA A 1 71 ? 5.951 -12.988 2.560 1.00 89.19 71 ALA A CA 1
ATOM 521 C C . ALA A 1 71 ? 5.421 -11.693 3.207 1.00 89.19 71 ALA A C 1
ATOM 523 O O . ALA A 1 71 ? 4.985 -11.717 4.361 1.00 89.19 71 ALA A O 1
ATOM 524 N N . ARG A 1 72 ? 5.409 -10.577 2.463 1.00 90.06 72 ARG A N 1
ATOM 525 C CA . ARG A 1 72 ? 4.903 -9.282 2.952 1.00 90.06 72 ARG A CA 1
ATOM 526 C C . ARG A 1 72 ? 3.392 -9.271 3.104 1.00 90.06 72 ARG A C 1
ATOM 528 O O . ARG A 1 72 ? 2.898 -8.973 4.187 1.00 90.06 72 ARG A O 1
ATOM 535 N N . LEU A 1 73 ? 2.661 -9.660 2.065 1.00 90.31 73 LEU A N 1
ATOM 536 C CA . LEU A 1 73 ? 1.203 -9.688 2.111 1.00 90.31 73 LEU A CA 1
ATOM 537 C C . LEU A 1 73 ? 0.689 -10.695 3.138 1.00 90.31 73 LEU A C 1
ATOM 539 O O . LEU A 1 73 ? -0.232 -10.385 3.883 1.00 90.31 73 LEU A O 1
ATOM 543 N N . CYS A 1 74 ? 1.336 -11.853 3.276 1.00 88.12 74 CYS A N 1
ATOM 544 C CA . CYS A 1 74 ? 1.027 -12.801 4.343 1.00 88.12 74 CYS A CA 1
ATOM 545 C C . CYS A 1 74 ? 1.111 -12.194 5.734 1.00 88.12 74 CYS A C 1
ATOM 547 O O . CYS A 1 74 ? 0.235 -12.415 6.572 1.00 88.12 74 CYS A O 1
ATOM 549 N N . ARG A 1 75 ? 2.183 -11.444 5.988 1.00 85.88 75 ARG A N 1
ATOM 550 C CA . ARG A 1 75 ? 2.388 -10.763 7.260 1.00 85.88 75 ARG A CA 1
ATOM 551 C C . ARG A 1 75 ? 1.289 -9.729 7.502 1.00 85.88 75 ARG A C 1
ATOM 553 O O . ARG A 1 75 ? 0.701 -9.737 8.580 1.00 85.88 75 ARG A O 1
ATOM 560 N N . HIS A 1 76 ? 0.982 -8.908 6.501 1.00 85.25 76 HIS A N 1
ATOM 561 C CA . HIS A 1 76 ? 0.044 -7.788 6.628 1.00 85.25 76 HIS A CA 1
ATOM 562 C C . HIS A 1 76 ? -1.423 -8.220 6.701 1.00 85.25 76 HIS A C 1
ATOM 564 O O . HIS A 1 76 ? -2.198 -7.640 7.463 1.00 85.25 76 HIS A O 1
ATOM 570 N N . LEU A 1 77 ? -1.798 -9.257 5.948 1.00 84.69 77 LEU A N 1
ATOM 571 C CA . LEU A 1 77 ? -3.166 -9.774 5.884 1.00 84.69 77 LEU A CA 1
ATOM 572 C C . LEU A 1 77 ? -3.461 -10.809 6.981 1.00 84.69 77 LEU A C 1
ATOM 574 O O . LEU A 1 77 ? -4.573 -10.846 7.502 1.00 84.69 77 LEU A O 1
ATOM 578 N N . TYR A 1 78 ? -2.483 -11.649 7.351 1.00 80.00 78 TYR A N 1
ATOM 579 C CA . TYR A 1 78 ? -2.724 -12.858 8.162 1.00 80.00 78 TYR A CA 1
ATOM 580 C C . TYR A 1 78 ? -1.789 -13.033 9.375 1.00 80.00 78 TYR A C 1
ATOM 582 O O . TYR A 1 78 ? -1.937 -13.996 10.149 1.00 80.00 78 TYR A O 1
ATOM 590 N N . GLY A 1 79 ? -0.798 -12.158 9.549 1.00 70.69 79 GLY A N 1
ATOM 591 C CA . GLY A 1 79 ? 0.185 -12.233 10.628 1.00 70.69 79 GLY A CA 1
ATOM 592 C C . GLY A 1 79 ? -0.414 -11.919 12.002 1.00 70.69 79 GLY A C 1
ATOM 593 O O . GLY A 1 79 ? -1.135 -10.940 12.173 1.00 70.69 79 GLY A O 1
ATOM 594 N N . ARG A 1 80 ? -0.085 -12.742 13.011 1.00 59.25 80 ARG A N 1
ATOM 595 C CA . ARG A 1 80 ? -0.245 -12.363 14.427 1.00 59.25 80 ARG A CA 1
ATOM 596 C C . ARG A 1 80 ? 1.022 -11.609 14.834 1.00 59.25 80 ARG A C 1
ATOM 598 O O . ARG A 1 80 ? 2.126 -12.099 14.601 1.00 59.25 80 ARG A O 1
ATOM 605 N N . ARG A 1 81 ? 0.871 -10.396 15.357 1.00 65.94 81 ARG A N 1
ATOM 606 C CA . ARG A 1 81 ? 1.969 -9.429 15.495 1.00 65.94 81 ARG A CA 1
ATOM 607 C C . ARG A 1 81 ? 2.709 -9.649 16.805 1.00 65.94 81 ARG A C 1
ATOM 609 O O . ARG A 1 81 ? 2.245 -9.211 17.845 1.00 65.94 81 ARG A O 1
ATOM 616 N N . ALA A 1 82 ? 3.849 -10.329 16.743 1.00 52.75 82 ALA A N 1
ATOM 617 C CA . ALA A 1 82 ? 4.753 -10.456 17.890 1.00 52.75 82 ALA A CA 1
ATOM 618 C C . ALA A 1 82 ? 5.904 -9.433 17.855 1.00 52.75 82 ALA A C 1
ATOM 620 O O . ALA A 1 82 ? 6.501 -9.146 18.884 1.00 52.75 82 ALA A O 1
ATOM 621 N N . ARG A 1 83 ? 6.241 -8.892 16.673 1.00 64.00 83 ARG A N 1
ATOM 622 C CA . ARG A 1 83 ? 7.333 -7.923 16.478 1.00 64.00 83 ARG A CA 1
ATOM 623 C C . ARG A 1 83 ? 6.956 -6.907 15.406 1.00 64.00 83 ARG A C 1
ATOM 625 O O . ARG A 1 83 ? 6.475 -7.321 14.352 1.00 64.00 83 ARG A O 1
ATOM 632 N N . LEU A 1 84 ? 7.191 -5.623 15.665 1.00 74.38 84 LEU A N 1
ATOM 633 C CA . LEU A 1 84 ? 6.952 -4.513 14.737 1.00 74.38 84 LEU A CA 1
ATOM 634 C C . LEU A 1 84 ? 8.245 -4.239 13.960 1.00 74.38 84 LEU A C 1
ATOM 636 O O . LEU A 1 84 ? 9.236 -3.843 14.559 1.00 74.38 84 LEU A O 1
ATOM 640 N N . HIS A 1 85 ? 8.262 -4.515 12.657 1.00 64.50 85 HIS A N 1
ATOM 641 C CA . HIS A 1 85 ? 9.436 -4.334 11.791 1.00 64.50 85 HIS A CA 1
ATOM 642 C C . HIS A 1 85 ? 9.179 -3.318 10.666 1.00 64.50 85 HIS A C 1
ATOM 644 O O . HIS A 1 85 ? 10.096 -2.625 10.251 1.00 64.50 85 HIS A O 1
ATOM 650 N N . TRP A 1 86 ? 7.947 -3.230 10.163 1.00 72.06 86 TRP A N 1
ATOM 651 C CA . TRP A 1 86 ? 7.542 -2.322 9.087 1.00 72.06 86 TRP A CA 1
ATOM 652 C C . TRP A 1 86 ? 6.625 -1.234 9.634 1.00 72.06 86 TRP A C 1
ATOM 654 O O . TRP A 1 86 ? 5.881 -1.482 10.578 1.00 72.06 86 TRP A O 1
ATOM 664 N N . HIS A 1 87 ? 6.597 -0.054 9.014 1.00 75.25 87 HIS A N 1
ATOM 665 C CA . HIS A 1 87 ? 5.684 1.030 9.404 1.00 75.25 87 HIS A CA 1
ATOM 666 C C . HIS A 1 87 ? 4.223 0.571 9.486 1.00 75.25 87 HIS A C 1
ATOM 668 O O . HIS A 1 87 ? 3.534 0.843 10.468 1.00 75.25 87 HIS A O 1
ATOM 674 N N . MET A 1 88 ? 3.777 -0.223 8.508 1.00 80.19 88 MET A N 1
ATOM 675 C CA . MET A 1 88 ? 2.432 -0.795 8.519 1.00 80.19 88 MET A CA 1
ATOM 676 C C . MET A 1 88 ? 2.178 -1.714 9.727 1.00 80.19 88 MET A C 1
ATOM 678 O O . MET A 1 88 ? 1.038 -1.844 10.165 1.00 80.19 88 MET A O 1
ATOM 682 N N . ASP A 1 89 ? 3.210 -2.332 10.316 1.00 81.12 89 ASP A N 1
ATOM 683 C CA . ASP A 1 89 ? 3.025 -3.210 11.474 1.00 81.12 89 ASP A CA 1
ATOM 684 C C . ASP A 1 89 ? 2.439 -2.450 12.675 1.00 81.12 89 ASP A C 1
ATOM 686 O O . ASP A 1 89 ? 1.619 -3.027 13.392 1.00 81.12 89 ASP A O 1
ATOM 690 N N . TYR A 1 90 ? 2.816 -1.175 12.858 1.00 81.44 90 TYR A N 1
ATOM 691 C CA . TYR A 1 90 ? 2.317 -0.301 13.928 1.00 81.44 90 TYR A CA 1
ATOM 692 C C . TYR A 1 90 ? 0.830 -0.008 13.754 1.00 81.44 90 TYR A C 1
ATOM 694 O O . TYR A 1 90 ? 0.039 -0.272 14.657 1.00 81.44 90 TYR A O 1
ATOM 702 N N . LEU A 1 91 ? 0.447 0.464 12.563 1.00 81.81 91 LEU A N 1
ATOM 703 C CA . LEU A 1 91 ? -0.949 0.760 12.232 1.00 81.81 91 LEU A CA 1
ATOM 704 C C . LEU A 1 91 ? -1.816 -0.468 12.374 1.00 81.81 91 LEU A C 1
ATOM 706 O O . LEU A 1 91 ? -2.928 -0.428 12.883 1.00 81.81 91 LEU A O 1
ATOM 710 N N . ALA A 1 92 ? -1.287 -1.591 11.929 1.00 82.56 92 ALA A N 1
ATOM 711 C CA . ALA A 1 92 ? -2.104 -2.757 11.835 1.00 82.56 92 ALA A CA 1
ATOM 712 C C . ALA A 1 92 ? -2.185 -3.525 13.182 1.00 82.56 92 ALA A C 1
ATOM 714 O O . ALA A 1 92 ? -3.003 -4.435 13.333 1.00 82.56 92 ALA A O 1
ATOM 715 N N . ALA A 1 93 ? -1.365 -3.134 14.173 1.00 82.88 93 ALA A N 1
ATOM 716 C CA . ALA A 1 93 ? -1.506 -3.509 15.582 1.00 82.88 93 ALA A CA 1
ATOM 717 C C . ALA A 1 93 ? -2.557 -2.667 16.329 1.00 82.88 93 ALA A C 1
ATOM 719 O O . ALA A 1 93 ? -2.882 -3.002 17.467 1.00 82.88 93 ALA A O 1
ATOM 720 N N . ALA A 1 94 ? -3.073 -1.595 15.719 1.00 83.00 94 ALA A N 1
ATOM 721 C CA . ALA A 1 94 ? -4.066 -0.727 16.333 1.00 83.00 94 ALA A CA 1
ATOM 722 C C . ALA A 1 94 ? -5.375 -1.474 16.652 1.00 83.00 94 ALA A C 1
ATOM 724 O O . ALA A 1 94 ? -5.814 -2.316 15.852 1.00 83.00 94 ALA A O 1
ATOM 725 N N . PRO A 1 95 ? -6.045 -1.131 17.770 1.00 79.44 95 PRO A N 1
ATOM 726 C CA . PRO A 1 95 ? -7.444 -1.479 17.981 1.00 79.44 95 PRO A CA 1
ATOM 727 C C . PRO A 1 95 ? -8.288 -1.054 16.772 1.00 79.44 95 PRO A C 1
ATOM 729 O O . PRO A 1 95 ? -8.095 0.015 16.198 1.00 79.44 95 PRO A O 1
ATOM 732 N N . GLY A 1 96 ? -9.177 -1.933 16.314 1.00 85.00 96 GLY A N 1
ATOM 733 C CA . GLY A 1 96 ? -10.041 -1.635 15.172 1.00 85.00 96 GLY A CA 1
ATOM 734 C C . GLY A 1 96 ? -9.388 -1.709 13.785 1.00 85.00 96 GLY A C 1
ATOM 735 O O . GLY A 1 96 ? -10.084 -1.424 12.808 1.00 85.00 96 GLY A O 1
ATOM 736 N N . TYR A 1 97 ? -8.119 -2.125 13.652 1.00 89.50 97 TYR A N 1
ATOM 737 C CA . TYR A 1 97 ? -7.540 -2.425 12.337 1.00 89.50 97 TYR A CA 1
ATOM 738 C C . TYR A 1 97 ? -8.235 -3.624 11.681 1.00 89.50 97 TYR A C 1
ATOM 740 O O . TYR A 1 97 ? -8.303 -4.725 12.242 1.00 89.50 97 TYR A O 1
ATOM 748 N N . ARG A 1 98 ? -8.684 -3.439 10.439 1.00 91.12 98 ARG A N 1
ATOM 749 C CA . ARG A 1 98 ? -9.277 -4.494 9.615 1.00 91.12 98 ARG A CA 1
ATOM 750 C C . ARG A 1 98 ? -8.666 -4.476 8.212 1.00 91.12 98 ARG A C 1
ATOM 752 O O . ARG A 1 98 ? -8.919 -3.524 7.477 1.00 91.12 98 ARG A O 1
ATOM 759 N N . PRO A 1 99 ? -7.928 -5.515 7.784 1.00 91.06 99 PRO A N 1
ATOM 760 C CA . PRO A 1 99 ? -7.513 -5.609 6.390 1.00 91.06 99 PRO A CA 1
ATOM 761 C C . PRO A 1 99 ? -8.755 -5.801 5.507 1.00 91.06 99 PRO A C 1
ATOM 763 O O . PRO A 1 99 ? -9.653 -6.568 5.862 1.00 91.06 99 PRO A O 1
ATOM 766 N N . LEU A 1 100 ? -8.806 -5.103 4.373 1.00 92.31 100 LEU A N 1
ATOM 767 C CA . LEU A 1 100 ? -9.879 -5.208 3.378 1.00 92.31 100 LEU A CA 1
ATOM 768 C C . LEU A 1 100 ? -9.415 -5.944 2.118 1.00 92.31 100 LEU A C 1
ATOM 770 O O . LEU A 1 100 ? -10.211 -6.624 1.480 1.00 92.31 100 LEU A O 1
ATOM 774 N N . GLY A 1 101 ? -8.129 -5.850 1.781 1.00 92.75 101 GLY A N 1
ATOM 775 C CA . GLY A 1 101 ? -7.568 -6.484 0.594 1.00 92.75 101 GLY A CA 1
ATOM 776 C C . GLY A 1 101 ? -6.135 -6.054 0.327 1.00 92.75 101 GLY A C 1
ATOM 777 O O . GLY A 1 101 ? -5.574 -5.220 1.037 1.00 92.75 101 GLY A O 1
ATOM 778 N N . ALA A 1 102 ? -5.540 -6.623 -0.709 1.00 94.50 102 ALA A N 1
ATOM 779 C CA . ALA A 1 102 ? -4.267 -6.191 -1.247 1.00 94.50 102 ALA A CA 1
ATOM 780 C C . ALA A 1 102 ? -4.212 -6.389 -2.761 1.00 94.50 102 ALA A C 1
ATOM 782 O O . ALA A 1 102 ? -4.823 -7.311 -3.301 1.00 94.50 102 ALA A O 1
ATOM 783 N N . VAL A 1 103 ? -3.419 -5.551 -3.417 1.00 94.44 103 VAL A N 1
ATOM 784 C CA . VAL A 1 103 ? -3.055 -5.666 -4.827 1.00 94.44 103 VAL A CA 1
ATOM 785 C C . VAL A 1 103 ? -1.541 -5.796 -4.905 1.00 94.44 103 VAL A C 1
ATOM 787 O O . VAL A 1 103 ? -0.812 -4.995 -4.333 1.00 94.44 103 VAL A O 1
ATOM 790 N N . ALA A 1 104 ? -1.054 -6.816 -5.589 1.00 93.88 104 ALA A N 1
ATOM 791 C CA . ALA A 1 104 ? 0.357 -7.051 -5.849 1.00 93.88 104 ALA A CA 1
ATOM 792 C C . ALA A 1 104 ? 0.668 -6.740 -7.308 1.00 93.88 104 ALA A C 1
ATOM 794 O O . ALA A 1 104 ? -0.081 -7.167 -8.183 1.00 93.88 104 ALA A O 1
ATOM 795 N N . VAL A 1 105 ? 1.806 -6.099 -7.569 1.00 92.62 105 VAL A N 1
ATOM 796 C CA . VAL A 1 105 ? 2.278 -5.772 -8.917 1.00 92.62 105 VAL A CA 1
ATOM 797 C C . VAL A 1 105 ? 3.704 -6.257 -9.140 1.00 92.62 105 VAL A C 1
ATOM 799 O O . VAL A 1 105 ? 4.628 -5.868 -8.418 1.00 92.62 105 VAL A O 1
ATOM 802 N N . ARG A 1 106 ? 3.902 -7.097 -10.163 1.00 92.94 106 ARG A N 1
ATOM 803 C CA . ARG A 1 106 ? 5.238 -7.531 -10.579 1.00 92.94 106 ARG A CA 1
ATOM 804 C C . ARG A 1 106 ? 5.816 -6.417 -11.430 1.00 92.94 106 ARG A C 1
ATOM 806 O O . ARG A 1 106 ? 5.331 -6.169 -12.529 1.00 92.94 106 ARG A O 1
ATOM 813 N N . ALA A 1 107 ? 6.834 -5.758 -10.901 1.00 87.94 107 ALA A N 1
ATOM 814 C CA . ALA A 1 107 ? 7.443 -4.580 -11.496 1.00 87.94 107 ALA A CA 1
ATOM 815 C C . ALA A 1 107 ? 8.954 -4.559 -11.212 1.00 87.94 107 ALA A C 1
ATOM 817 O O . ALA A 1 107 ? 9.408 -5.247 -10.286 1.00 87.94 107 ALA A O 1
ATOM 818 N N . PRO A 1 108 ? 9.745 -3.816 -12.006 1.00 87.88 108 PRO A N 1
ATOM 819 C CA . PRO A 1 108 ? 11.170 -3.641 -11.759 1.00 87.88 108 PRO A CA 1
ATOM 820 C C . PRO A 1 108 ? 11.448 -2.896 -10.444 1.00 87.88 108 PRO A C 1
ATOM 822 O O . PRO A 1 108 ? 10.584 -2.254 -9.842 1.00 87.88 108 PRO A O 1
ATOM 825 N N . ARG A 1 109 ? 12.692 -2.992 -9.967 1.00 87.75 109 ARG A N 1
ATOM 826 C CA . ARG A 1 109 ? 13.132 -2.239 -8.786 1.00 87.75 109 ARG A CA 1
ATOM 827 C C . ARG A 1 109 ? 13.044 -0.738 -9.079 1.00 87.75 109 ARG A C 1
ATOM 829 O O . ARG A 1 109 ? 13.379 -0.316 -10.177 1.00 87.75 109 ARG A O 1
ATOM 836 N N . GLY A 1 110 ? 12.597 0.048 -8.101 1.00 86.06 110 GLY A N 1
ATOM 837 C CA . GLY A 1 110 ? 12.352 1.488 -8.276 1.00 86.06 110 GLY A CA 1
ATOM 838 C C . GLY A 1 110 ? 10.915 1.851 -8.670 1.00 86.06 110 GLY A C 1
ATOM 839 O O . GLY A 1 110 ? 10.592 3.030 -8.728 1.00 86.06 110 GLY A O 1
ATOM 840 N N . SER A 1 111 ? 10.018 0.877 -8.864 1.00 89.38 111 SER A N 1
ATOM 841 C CA . SER A 1 111 ? 8.600 1.161 -9.144 1.00 89.38 111 SER A CA 1
ATOM 842 C C . SER A 1 111 ? 7.779 1.620 -7.933 1.00 89.38 111 SER A C 1
ATOM 844 O O . SER A 1 111 ? 6.647 2.052 -8.111 1.00 89.38 111 SER A O 1
ATOM 846 N N . GLU A 1 112 ? 8.305 1.527 -6.707 1.00 89.88 112 GLU A N 1
ATOM 847 C CA . GLU A 1 112 ? 7.589 1.970 -5.497 1.00 89.88 112 GLU A CA 1
ATOM 848 C C . GLU A 1 112 ? 7.374 3.497 -5.482 1.00 89.88 112 GLU A C 1
ATOM 850 O O . GLU A 1 112 ? 6.218 3.905 -5.377 1.00 89.88 112 GLU A O 1
ATOM 855 N N . PRO A 1 113 ? 8.404 4.332 -5.725 1.00 88.88 113 PRO A N 1
ATOM 856 C CA . PRO A 1 113 ? 8.213 5.768 -5.923 1.00 88.88 113 PRO A CA 1
ATOM 857 C C . PRO A 1 113 ? 7.227 6.129 -7.039 1.00 88.88 113 PRO A C 1
ATOM 859 O O . PRO A 1 113 ? 6.420 7.042 -6.889 1.00 88.88 113 PRO A O 1
ATOM 862 N N . LEU A 1 114 ? 7.250 5.392 -8.158 1.00 90.25 114 LEU A N 1
ATOM 863 C CA . LEU A 1 114 ? 6.312 5.615 -9.266 1.00 90.25 114 LEU A CA 1
ATOM 864 C C . LEU A 1 114 ? 4.868 5.329 -8.844 1.00 90.25 114 LEU A C 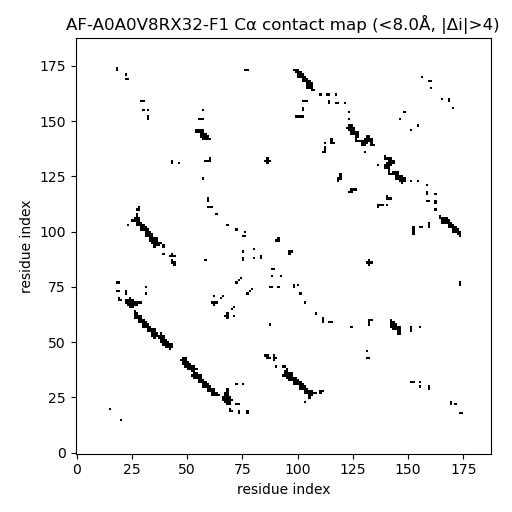1
ATOM 866 O O . LEU A 1 114 ? 3.957 6.063 -9.220 1.00 90.25 114 LEU A O 1
ATOM 870 N N . LEU A 1 115 ? 4.661 4.285 -8.039 1.00 91.62 115 LEU A N 1
ATOM 871 C CA . LEU A 1 115 ? 3.354 3.953 -7.485 1.00 91.62 115 LEU A CA 1
ATOM 872 C C . LEU A 1 115 ? 2.863 5.034 -6.518 1.00 91.62 115 LEU A C 1
ATOM 874 O O . LEU A 1 115 ? 1.695 5.412 -6.583 1.00 91.62 115 LEU A O 1
ATOM 878 N N . ALA A 1 116 ? 3.745 5.554 -5.660 1.00 91.56 116 ALA A N 1
ATOM 879 C CA . ALA A 1 116 ? 3.423 6.660 -4.763 1.00 91.56 116 ALA A CA 1
ATOM 880 C C . ALA A 1 116 ? 3.054 7.931 -5.541 1.00 91.56 116 ALA A C 1
ATOM 882 O O . ALA A 1 116 ? 1.990 8.503 -5.309 1.00 91.56 116 ALA A O 1
ATOM 883 N N . ALA A 1 117 ? 3.857 8.316 -6.535 1.00 90.94 117 ALA A N 1
ATOM 884 C CA . ALA A 1 117 ? 3.576 9.468 -7.388 1.00 90.94 117 ALA A CA 1
ATOM 885 C C . ALA A 1 117 ? 2.243 9.326 -8.148 1.00 90.94 117 ALA A C 1
ATOM 887 O O . ALA A 1 117 ? 1.437 10.258 -8.180 1.00 90.94 117 ALA A O 1
ATOM 888 N N . ALA A 1 118 ? 1.962 8.145 -8.709 1.00 92.31 118 ALA A N 1
ATOM 889 C CA . ALA A 1 118 ? 0.691 7.874 -9.376 1.00 92.31 118 ALA A CA 1
ATOM 890 C C . ALA A 1 118 ? -0.500 7.944 -8.402 1.00 92.31 118 ALA A C 1
ATOM 892 O O . ALA A 1 118 ? -1.562 8.459 -8.757 1.00 92.31 118 ALA A O 1
ATOM 893 N N . ALA A 1 119 ? -0.326 7.488 -7.156 1.00 93.44 119 ALA A N 1
ATOM 894 C CA . ALA A 1 119 ? -1.370 7.562 -6.139 1.00 93.44 119 ALA A CA 1
ATOM 895 C C . ALA A 1 119 ? -1.739 9.017 -5.830 1.00 93.44 119 ALA A C 1
ATOM 897 O O . ALA A 1 119 ? -2.924 9.356 -5.834 1.00 93.44 119 ALA A O 1
ATOM 898 N N . TYR A 1 120 ? -0.731 9.875 -5.657 1.00 92.75 120 TYR A N 1
ATOM 899 C CA . TYR A 1 120 ? -0.899 11.312 -5.430 1.00 92.75 120 TYR A CA 1
ATOM 900 C C . TYR A 1 120 ? -1.650 11.992 -6.587 1.00 92.75 120 TYR A C 1
ATOM 902 O O . TYR A 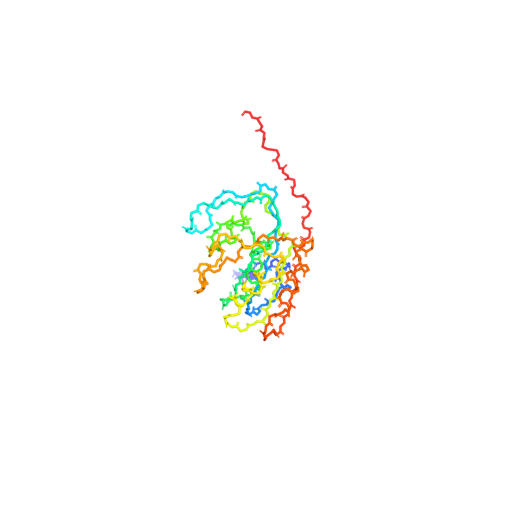1 120 ? -2.499 12.850 -6.358 1.00 92.75 120 TYR A O 1
ATOM 910 N N . ALA A 1 121 ? -1.385 11.585 -7.832 1.00 92.50 121 ALA A N 1
ATOM 911 C CA . ALA A 1 121 ? -2.044 12.148 -9.011 1.00 92.50 121 ALA A CA 1
ATOM 912 C C . ALA A 1 121 ? -3.504 11.677 -9.195 1.00 92.50 121 ALA A C 1
ATOM 914 O O . ALA A 1 121 ? -4.295 12.352 -9.853 1.00 92.50 121 ALA A O 1
ATOM 915 N N . SER A 1 122 ? -3.881 10.531 -8.621 1.00 91.44 122 SER A N 1
ATOM 916 C CA . SER A 1 122 ? -5.154 9.850 -8.911 1.00 91.44 122 SER A CA 1
ATOM 917 C C . SER A 1 122 ? -6.413 10.514 -8.339 1.00 91.44 122 SER A C 1
ATOM 919 O O . SER A 1 122 ? -7.520 10.109 -8.692 1.00 91.44 122 SER A O 1
ATOM 921 N N . ARG A 1 123 ? -6.272 11.460 -7.396 1.00 89.81 123 ARG A N 1
ATOM 922 C CA . ARG A 1 123 ? -7.363 12.019 -6.558 1.00 89.81 123 ARG A CA 1
ATOM 923 C C . ARG A 1 123 ? -8.183 10.986 -5.763 1.00 89.81 123 ARG A C 1
ATOM 925 O O . ARG A 1 123 ? -9.104 11.360 -5.048 1.00 89.81 123 ARG A O 1
ATOM 932 N N . CYS A 1 124 ? -7.860 9.697 -5.862 1.00 94.94 124 CYS A N 1
ATOM 933 C CA . CYS A 1 124 ? -8.506 8.615 -5.115 1.00 94.94 124 CYS A CA 1
ATOM 934 C C . CYS A 1 124 ? -7.852 8.394 -3.748 1.00 94.94 124 CYS A C 1
ATOM 936 O O . CYS A 1 124 ? -8.449 7.775 -2.864 1.00 94.94 124 CYS A O 1
ATOM 938 N N . PHE A 1 125 ? -6.624 8.888 -3.596 1.00 95.94 125 PHE A N 1
ATOM 939 C CA . PHE A 1 125 ? -5.791 8.720 -2.422 1.00 95.94 125 PHE A CA 1
ATOM 940 C C . PHE A 1 125 ? -5.280 10.080 -1.956 1.00 95.94 125 PHE A C 1
ATOM 942 O O . PHE A 1 125 ? -4.669 10.821 -2.721 1.00 95.94 125 PHE A O 1
ATOM 949 N N . GLU A 1 126 ? -5.535 10.386 -0.693 1.00 94.31 126 GLU A N 1
ATOM 950 C CA . GLU A 1 126 ? -5.066 11.580 -0.007 1.00 94.31 126 GLU A CA 1
ATOM 951 C C . GLU A 1 126 ? -3.822 11.213 0.801 1.00 94.31 126 GLU A C 1
ATOM 953 O O . GLU A 1 126 ? -3.903 10.394 1.726 1.00 94.31 126 GLU A O 1
ATOM 958 N N . PRO A 1 127 ? -2.654 11.768 0.465 1.00 91.06 127 PRO A N 1
ATOM 959 C CA . PRO A 1 127 ? -1.452 11.474 1.211 1.00 91.06 127 PRO A CA 1
ATOM 960 C C . PRO A 1 127 ? -1.499 12.018 2.626 1.00 91.06 127 PRO A C 1
ATOM 962 O O . PRO A 1 127 ? -1.987 13.118 2.871 1.00 91.06 127 PRO A O 1
ATOM 965 N N . LEU A 1 128 ? -0.960 11.234 3.551 1.00 89.38 128 LEU A N 1
ATOM 966 C CA . LEU A 1 128 ? -0.734 11.685 4.916 1.00 89.38 128 LEU A CA 1
ATOM 967 C C . LEU A 1 128 ? 0.626 12.386 5.019 1.00 89.38 128 LEU A C 1
ATOM 969 O O . LEU A 1 128 ? 1.271 12.671 4.009 1.00 89.38 128 LEU A O 1
ATOM 973 N N . GLU A 1 129 ? 1.083 12.614 6.252 1.00 83.62 129 GLU A N 1
ATOM 974 C CA . GLU A 1 129 ? 2.371 13.239 6.557 1.00 83.62 129 GLU A CA 1
ATOM 975 C C . GLU A 1 129 ? 3.520 12.706 5.676 1.00 83.62 129 GLU A C 1
ATOM 977 O O . GLU A 1 129 ? 3.654 11.478 5.519 1.00 83.62 129 GLU A O 1
ATOM 982 N N . PRO A 1 130 ? 4.363 13.594 5.112 1.00 80.88 130 PRO A N 1
ATOM 983 C CA . PRO A 1 130 ? 5.489 13.211 4.271 1.00 80.88 130 PRO A CA 1
ATOM 984 C C . PRO A 1 130 ? 6.367 12.111 4.877 1.00 80.88 130 PRO A C 1
ATOM 986 O O . PRO A 1 130 ? 6.726 12.104 6.060 1.00 80.88 130 PRO A O 1
ATOM 989 N N . GLY A 1 131 ? 6.700 11.140 4.030 1.00 75.00 131 GLY A N 1
ATOM 990 C CA . GLY A 1 131 ? 7.541 9.993 4.334 1.00 75.00 131 GLY A CA 1
ATOM 991 C C . GLY A 1 131 ? 6.905 8.924 5.229 1.00 75.00 131 GLY A C 1
ATOM 992 O O . GLY A 1 131 ? 7.520 7.873 5.437 1.00 75.00 131 GLY A O 1
ATOM 993 N N . LEU A 1 132 ? 5.689 9.124 5.755 1.00 82.88 132 LEU A N 1
ATOM 994 C CA . LEU A 1 132 ? 4.992 8.117 6.556 1.00 82.88 132 LEU A CA 1
ATOM 995 C C . LEU A 1 132 ? 4.857 6.806 5.771 1.00 82.88 132 LEU A C 1
ATOM 997 O O . LEU A 1 132 ? 4.247 6.757 4.711 1.00 82.88 132 LEU A O 1
ATOM 1001 N N . GLY A 1 133 ? 5.423 5.715 6.287 1.00 79.44 133 GLY A N 1
ATOM 1002 C CA . GLY A 1 133 ? 5.386 4.419 5.603 1.00 79.44 133 GLY A CA 1
ATOM 1003 C C . GLY A 1 133 ? 6.512 4.166 4.597 1.00 79.44 133 GLY A C 1
ATOM 1004 O O . GLY A 1 133 ? 6.785 2.993 4.337 1.00 79.44 133 GLY A O 1
ATOM 1005 N N . GLY A 1 134 ? 7.190 5.216 4.122 1.00 77.94 134 GLY A N 1
ATOM 1006 C CA . GLY A 1 134 ? 8.218 5.191 3.076 1.00 77.94 134 GLY A CA 1
ATOM 1007 C C . GLY A 1 134 ? 9.533 5.828 3.529 1.00 77.94 134 GLY A C 1
ATOM 1008 O O . GLY A 1 134 ? 10.040 6.731 2.885 1.00 77.94 134 GLY A O 1
ATOM 1009 N N . THR A 1 135 ? 10.094 5.405 4.668 1.00 68.44 135 THR A N 1
ATOM 1010 C CA . THR A 1 135 ? 11.375 5.961 5.170 1.00 68.44 135 THR A CA 1
ATOM 1011 C C . THR A 1 135 ? 12.534 5.795 4.186 1.00 68.44 135 THR A C 1
ATOM 1013 O O . THR A 1 135 ? 13.440 6.618 4.193 1.00 68.44 135 THR A O 1
ATOM 1016 N N . ASP A 1 136 ? 12.465 4.786 3.317 1.00 72.06 136 ASP A N 1
ATOM 1017 C CA . ASP A 1 136 ? 13.465 4.531 2.278 1.00 72.06 136 ASP A CA 1
ATOM 1018 C C . ASP A 1 136 ? 13.056 5.120 0.908 1.00 72.06 136 ASP A C 1
ATOM 1020 O O . ASP A 1 136 ? 13.689 4.815 -0.104 1.00 72.06 136 ASP A O 1
ATOM 1024 N N . ASP A 1 137 ? 11.983 5.923 0.849 1.00 77.00 137 ASP A N 1
ATOM 1025 C CA . ASP A 1 137 ? 11.566 6.610 -0.375 1.00 77.00 137 ASP A CA 1
ATOM 1026 C C . ASP A 1 137 ? 12.471 7.829 -0.633 1.00 77.00 137 ASP A C 1
ATOM 1028 O O . ASP A 1 137 ? 12.544 8.730 0.209 1.00 77.00 137 ASP A O 1
ATOM 1032 N N . PRO A 1 138 ? 13.158 7.896 -1.788 1.00 79.44 138 PRO A N 1
ATOM 1033 C CA . PRO A 1 138 ? 14.117 8.961 -2.075 1.00 79.44 138 PRO A CA 1
ATOM 1034 C C . PRO A 1 138 ? 13.469 10.340 -2.269 1.00 79.44 138 PRO A C 1
ATOM 1036 O O . PRO A 1 138 ? 14.181 11.341 -2.246 1.00 79.44 138 PRO A O 1
ATOM 1039 N N . TYR A 1 139 ? 12.148 10.411 -2.454 1.00 83.31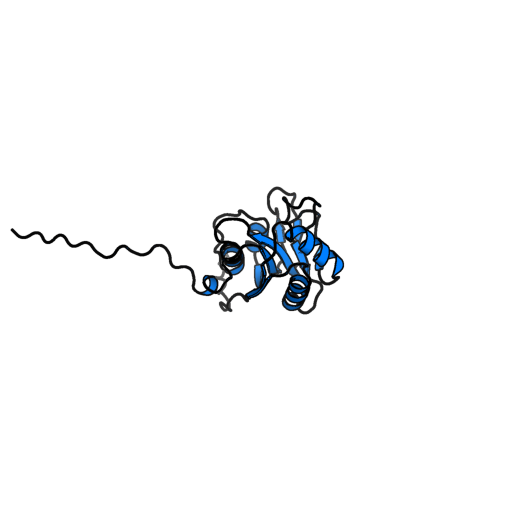 139 TYR A N 1
ATOM 1040 C CA . TYR A 1 139 ? 11.402 11.658 -2.636 1.00 83.31 139 TYR A CA 1
ATOM 1041 C C . TYR A 1 139 ? 10.643 12.075 -1.370 1.00 83.31 139 TYR A C 1
ATOM 1043 O O . TYR A 1 139 ? 9.972 13.106 -1.364 1.00 83.31 139 TYR A O 1
ATOM 1051 N N . GLY A 1 140 ? 10.741 11.288 -0.293 1.00 80.12 140 GLY A N 1
ATOM 1052 C CA . GLY A 1 140 ? 10.044 11.549 0.961 1.00 80.12 140 GLY A CA 1
ATOM 1053 C C . GLY A 1 140 ? 8.522 11.469 0.836 1.00 80.12 140 GLY A C 1
ATOM 1054 O O . GLY A 1 140 ? 7.815 12.098 1.628 1.00 80.12 140 GLY A O 1
ATOM 1055 N N . LEU A 1 141 ? 7.995 10.723 -0.141 1.00 86.06 141 LEU A N 1
ATOM 1056 C CA . LEU A 1 141 ? 6.552 10.575 -0.305 1.00 86.06 141 LEU A CA 1
ATOM 1057 C C . LEU A 1 141 ? 5.948 9.733 0.822 1.00 86.06 141 LEU A C 1
ATOM 1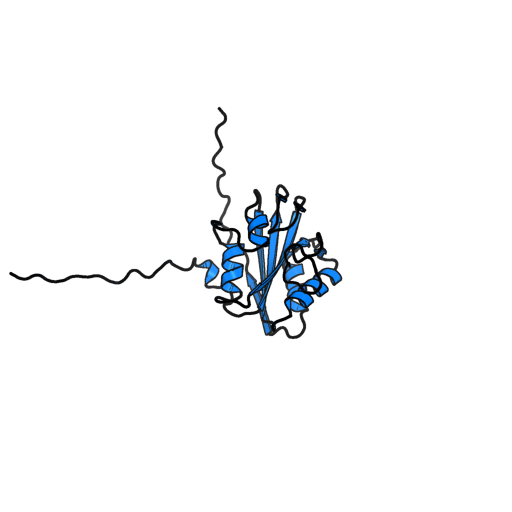059 O O . LEU A 1 141 ? 6.557 8.818 1.379 1.00 86.06 141 LEU A O 1
ATOM 1063 N N . SER A 1 142 ? 4.711 10.059 1.177 1.00 87.56 142 SER A N 1
ATOM 1064 C CA . SER A 1 142 ? 3.919 9.258 2.096 1.00 87.56 142 SER A CA 1
ATOM 1065 C C . SER A 1 142 ? 3.448 7.995 1.389 1.00 87.56 142 SER A C 1
ATOM 1067 O O . SER A 1 142 ? 2.866 8.038 0.308 1.00 87.56 142 SER A O 1
ATOM 1069 N N . HIS A 1 143 ? 3.704 6.848 2.004 1.00 90.81 143 HIS A N 1
ATOM 1070 C CA . HIS A 1 143 ? 3.254 5.544 1.526 1.00 90.81 143 HIS A CA 1
ATOM 1071 C C . HIS A 1 143 ? 2.030 5.057 2.300 1.00 90.81 143 HIS A C 1
ATOM 1073 O O . HIS A 1 143 ? 1.515 3.981 2.015 1.00 90.81 143 HIS A O 1
ATOM 1079 N N . VAL A 1 144 ? 1.556 5.820 3.286 1.00 92.19 144 VAL A N 1
ATOM 1080 C CA . VAL A 1 144 ? 0.246 5.613 3.903 1.00 92.19 144 VAL A CA 1
ATOM 1081 C C . VAL A 1 144 ? -0.664 6.732 3.421 1.00 92.19 144 VAL A C 1
ATOM 1083 O O . VAL A 1 144 ? -0.414 7.906 3.669 1.00 92.19 144 VAL A O 1
ATOM 1086 N N . LEU A 1 145 ? -1.730 6.353 2.733 1.00 94.69 145 LEU A N 1
ATOM 1087 C CA . LEU A 1 145 ? -2.657 7.272 2.093 1.00 94.69 145 LEU A CA 1
ATOM 1088 C C . LEU A 1 145 ? -4.057 7.016 2.648 1.00 94.69 145 LEU A C 1
ATOM 1090 O O . LEU A 1 145 ? -4.457 5.859 2.811 1.00 94.69 145 LEU A O 1
ATOM 1094 N N . ARG A 1 146 ? -4.826 8.069 2.914 1.00 96.06 146 ARG A N 1
ATOM 1095 C CA . ARG A 1 146 ? -6.266 7.949 3.146 1.00 96.06 146 ARG A CA 1
ATOM 1096 C C . ARG A 1 146 ? -6.963 7.713 1.810 1.00 96.06 146 ARG A C 1
ATOM 1098 O O . ARG A 1 146 ? -6.582 8.273 0.791 1.00 96.06 146 ARG A O 1
ATOM 1105 N N . CYS A 1 147 ? -7.974 6.860 1.801 1.00 97.19 147 CYS A N 1
ATOM 1106 C CA . CYS A 1 147 ? -8.733 6.557 0.601 1.00 97.19 147 CYS A CA 1
ATOM 1107 C C . CYS A 1 147 ? -9.984 7.430 0.517 1.00 97.19 147 CYS A C 1
ATOM 1109 O O . CYS A 1 147 ? -10.829 7.372 1.410 1.00 97.19 147 CYS A O 1
ATOM 1111 N N . ALA A 1 148 ? -10.104 8.203 -0.561 1.00 95.50 148 ALA A N 1
ATOM 1112 C CA . ALA A 1 148 ? -11.270 9.037 -0.857 1.00 95.50 148 ALA A CA 1
ATOM 1113 C C . ALA A 1 148 ? -12.273 8.339 -1.799 1.00 95.50 148 ALA A C 1
ATOM 1115 O O . ALA A 1 148 ? -13.417 8.771 -1.944 1.00 95.50 148 ALA A O 1
ATOM 1116 N N . ALA A 1 149 ? -11.863 7.243 -2.446 1.00 94.25 149 ALA A N 1
ATOM 1117 C CA . ALA A 1 149 ? -12.724 6.468 -3.332 1.00 94.25 149 ALA A CA 1
ATOM 1118 C C . ALA A 1 149 ? -13.794 5.671 -2.562 1.00 94.25 149 ALA A C 1
ATOM 1120 O O . ALA A 1 149 ? -13.528 5.113 -1.497 1.00 94.25 149 ALA A O 1
ATOM 1121 N N . ARG A 1 150 ? -14.992 5.540 -3.155 1.00 91.50 150 ARG A N 1
ATOM 1122 C CA . ARG A 1 150 ? -16.085 4.709 -2.605 1.00 91.50 150 ARG A CA 1
ATOM 1123 C C . ARG A 1 150 ? -15.692 3.237 -2.482 1.00 91.50 150 ARG A C 1
ATOM 1125 O O . ARG A 1 150 ? -15.998 2.605 -1.476 1.00 91.50 150 ARG A O 1
ATOM 1132 N N . ASP A 1 151 ? -15.013 2.711 -3.500 1.00 94.31 151 ASP A N 1
ATOM 1133 C CA . ASP A 1 151 ? -14.406 1.382 -3.480 1.00 94.31 151 ASP A CA 1
ATOM 1134 C C . ASP A 1 151 ? -12.886 1.519 -3.564 1.00 94.31 151 ASP A C 1
ATOM 1136 O O . ASP A 1 151 ? -12.294 1.708 -4.630 1.00 94.31 151 ASP A O 1
ATOM 1140 N N . CYS A 1 152 ? -12.258 1.429 -2.397 1.00 95.12 152 CYS A N 1
ATOM 1141 C CA . CYS A 1 152 ? -10.826 1.609 -2.279 1.00 95.12 152 CYS A CA 1
ATOM 1142 C C . CYS A 1 152 ? -10.012 0.468 -2.902 1.00 95.12 152 CYS A C 1
ATOM 1144 O O . CYS A 1 152 ? -8.905 0.695 -3.389 1.00 95.12 152 CYS A O 1
ATOM 1146 N N . LEU A 1 153 ? -10.535 -0.764 -2.895 1.00 93.62 153 LEU A N 1
ATOM 1147 C CA . LEU A 1 153 ? -9.815 -1.901 -3.462 1.00 93.62 153 LEU A CA 1
ATOM 1148 C C . LEU A 1 153 ? -9.822 -1.825 -4.990 1.00 93.62 153 LEU A C 1
ATOM 1150 O O . LEU A 1 153 ? -8.781 -2.033 -5.611 1.00 93.62 153 LEU A O 1
ATOM 1154 N N . SER A 1 154 ? -10.953 -1.432 -5.580 1.00 93.44 154 SER A N 1
ATOM 1155 C CA . SER A 1 154 ? -11.043 -1.143 -7.014 1.00 93.44 154 SER A CA 1
ATOM 1156 C C . SER A 1 154 ? -10.154 0.038 -7.419 1.00 93.44 154 SER A C 1
ATOM 1158 O O . SER A 1 154 ? -9.437 -0.052 -8.415 1.00 93.44 154 SER A O 1
ATOM 1160 N N . ALA A 1 155 ? -10.111 1.114 -6.623 1.00 95.44 155 ALA A N 1
ATOM 1161 C CA . ALA A 1 155 ? -9.191 2.229 -6.866 1.00 95.44 155 ALA A CA 1
ATOM 1162 C C . ALA A 1 155 ? -7.717 1.791 -6.796 1.00 95.44 155 ALA A C 1
ATOM 1164 O O . ALA A 1 155 ? -6.911 2.176 -7.643 1.00 95.44 155 ALA A O 1
ATOM 1165 N N . ALA A 1 156 ? -7.366 0.937 -5.830 1.00 95.12 156 ALA A N 1
ATOM 1166 C CA . ALA A 1 156 ? -6.024 0.376 -5.714 1.00 95.12 156 ALA A CA 1
ATOM 1167 C C . ALA A 1 156 ? -5.673 -0.515 -6.913 1.00 95.12 156 ALA A C 1
ATOM 1169 O O . ALA A 1 156 ? -4.548 -0.463 -7.402 1.00 95.12 156 ALA A O 1
ATOM 1170 N N . LEU A 1 157 ? -6.625 -1.303 -7.420 1.00 93.62 157 LEU A N 1
ATOM 1171 C CA . LEU A 1 157 ? -6.431 -2.107 -8.625 1.00 93.62 157 LEU A CA 1
ATOM 1172 C C . LEU A 1 157 ? -6.192 -1.229 -9.859 1.00 93.62 157 LEU A C 1
ATOM 1174 O O . LEU A 1 157 ? -5.272 -1.508 -10.629 1.00 93.62 157 LEU A O 1
ATOM 1178 N N . GLY A 1 158 ? -6.990 -0.173 -10.036 1.00 93.31 158 GLY A N 1
ATOM 1179 C CA . GLY A 1 158 ? -6.826 0.785 -11.130 1.00 93.31 158 GLY A CA 1
ATOM 1180 C C . GLY A 1 158 ? -5.455 1.459 -11.093 1.00 93.31 158 GLY A C 1
ATOM 1181 O O . GLY A 1 158 ? -4.738 1.452 -12.090 1.00 93.31 158 GLY A O 1
ATOM 1182 N N . LEU A 1 159 ? -5.048 1.935 -9.912 1.00 92.88 159 LEU A N 1
ATOM 1183 C CA . LEU A 1 159 ? -3.729 2.524 -9.678 1.00 92.88 159 LEU A CA 1
ATOM 1184 C C . LEU A 1 159 ? -2.586 1.535 -9.967 1.00 92.88 159 LEU A C 1
ATOM 1186 O O . LEU A 1 159 ? -1.609 1.865 -10.632 1.00 92.88 159 LEU A O 1
ATOM 1190 N N . ALA A 1 160 ? -2.696 0.304 -9.472 1.00 90.38 160 ALA A N 1
ATOM 1191 C CA . ALA A 1 160 ? -1.710 -0.743 -9.714 1.00 90.38 160 ALA A CA 1
ATOM 1192 C C . ALA A 1 160 ? -1.563 -1.064 -11.209 1.00 90.38 160 ALA A C 1
ATOM 1194 O O . ALA A 1 160 ? -0.454 -1.301 -11.686 1.00 90.38 160 ALA A O 1
ATOM 1195 N N . SER A 1 161 ? -2.678 -1.052 -11.939 1.00 87.88 161 SER A N 1
ATOM 1196 C CA . SER A 1 161 ? -2.734 -1.373 -13.367 1.00 87.88 161 SER A CA 1
ATOM 1197 C C . SER A 1 161 ? -2.217 -0.241 -14.260 1.00 87.88 161 SER A C 1
ATOM 1199 O O . SER A 1 161 ? -1.909 -0.493 -15.420 1.00 87.88 161 SER A O 1
ATOM 1201 N N . SER A 1 162 ? -2.079 0.985 -13.740 1.00 86.31 162 SER A N 1
ATOM 1202 C CA . SER A 1 162 ? -1.543 2.127 -14.490 1.00 86.31 162 SER A CA 1
ATOM 1203 C C . SER A 1 162 ? -0.016 2.245 -14.437 1.00 86.31 162 SER A C 1
ATOM 1205 O O . SER A 1 162 ? 0.540 3.187 -15.000 1.00 86.31 162 SER A O 1
ATOM 1207 N N . LEU A 1 163 ? 0.682 1.338 -13.742 1.00 83.19 163 LEU A N 1
ATOM 1208 C CA . LEU A 1 163 ? 2.138 1.390 -13.629 1.00 83.19 163 LEU A CA 1
ATOM 1209 C C . LEU A 1 163 ? 2.831 1.042 -14.960 1.00 83.19 163 LEU A C 1
ATOM 1211 O O .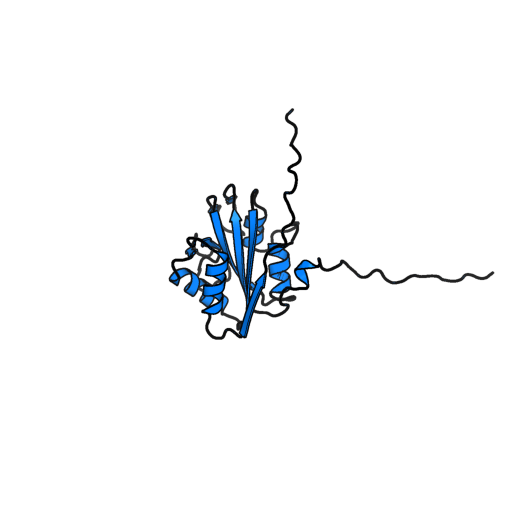 LEU A 1 163 ? 2.601 -0.042 -15.506 1.00 83.19 163 LEU A O 1
ATOM 1215 N N . PRO A 1 164 ? 3.752 1.889 -15.455 1.00 75.94 164 PRO A N 1
ATOM 1216 C CA . PRO A 1 164 ? 4.589 1.542 -16.598 1.00 75.94 164 PRO A CA 1
ATOM 1217 C C . PRO A 1 164 ? 5.423 0.281 -16.326 1.00 75.94 164 PRO A C 1
ATOM 1219 O O . PRO A 1 164 ? 5.993 0.121 -15.245 1.00 75.94 164 PRO A O 1
ATOM 1222 N N . GLY A 1 165 ? 5.524 -0.615 -17.313 1.00 69.69 165 GLY A N 1
ATOM 1223 C CA . GLY A 1 165 ? 6.317 -1.847 -17.190 1.00 69.69 165 GLY A CA 1
ATOM 1224 C C . GLY A 1 165 ? 5.693 -2.922 -16.289 1.00 69.69 165 GLY A C 1
ATOM 1225 O O . GLY A 1 165 ? 6.409 -3.778 -15.765 1.00 69.69 165 GLY A O 1
ATOM 1226 N N . LEU A 1 166 ? 4.372 -2.876 -16.098 1.00 76.06 166 LEU A N 1
ATOM 1227 C CA . LEU A 1 166 ? 3.585 -3.901 -15.420 1.00 76.06 166 LEU A CA 1
ATOM 1228 C C . LEU A 1 166 ? 3.808 -5.289 -16.047 1.00 76.06 166 LEU A C 1
ATOM 1230 O O . LEU A 1 166 ? 3.545 -5.489 -17.229 1.00 76.06 166 LEU A O 1
ATOM 1234 N N . LEU A 1 167 ? 4.221 -6.269 -15.238 1.00 64.94 167 LEU A N 1
ATOM 1235 C CA . LEU A 1 167 ? 4.382 -7.659 -15.690 1.00 64.94 167 LEU A CA 1
ATOM 1236 C C . LEU A 1 167 ? 3.248 -8.582 -15.227 1.00 64.94 167 LEU A C 1
ATOM 1238 O O . LEU A 1 167 ? 2.979 -9.589 -15.873 1.00 64.94 167 LEU A O 1
ATOM 1242 N N . ALA A 1 168 ? 2.623 -8.288 -14.083 1.00 75.06 168 ALA A N 1
ATOM 1243 C CA . ALA A 1 168 ? 1.480 -9.034 -13.549 1.00 75.06 168 ALA A CA 1
ATOM 1244 C C . ALA A 1 168 ? 0.797 -8.257 -12.416 1.00 75.06 168 ALA A C 1
ATOM 1246 O O . ALA A 1 168 ? 1.477 -7.560 -11.660 1.00 75.06 168 ALA A O 1
ATOM 1247 N N . VAL A 1 169 ? -0.512 -8.469 -12.242 1.00 78.50 169 VAL A N 1
ATOM 1248 C CA . VAL A 1 169 ? -1.299 -7.984 -11.096 1.00 78.50 169 VAL A CA 1
ATOM 1249 C C . VAL A 1 169 ? -1.968 -9.166 -10.399 1.00 78.50 169 VAL A C 1
ATOM 1251 O O . VAL A 1 169 ? -2.453 -10.084 -11.054 1.00 78.50 169 VAL A O 1
ATOM 1254 N N . HIS A 1 170 ? -2.002 -9.156 -9.068 1.00 86.75 170 HIS A N 1
ATOM 1255 C CA . HIS A 1 170 ? -2.737 -10.143 -8.278 1.00 86.75 170 HIS A CA 1
ATOM 1256 C C . HIS A 1 170 ? -3.499 -9.462 -7.144 1.00 86.75 170 HIS A C 1
ATOM 1258 O O . HIS A 1 170 ? -2.900 -8.750 -6.340 1.00 86.75 170 HIS A O 1
ATOM 1264 N N . MET A 1 171 ? -4.804 -9.712 -7.055 1.00 84.62 171 MET A N 1
ATOM 1265 C CA . MET A 1 171 ? -5.630 -9.273 -5.933 1.00 84.62 171 MET A CA 1
ATOM 1266 C C . MET A 1 171 ? -5.805 -10.387 -4.911 1.00 84.62 171 MET A C 1
ATOM 1268 O O . MET A 1 171 ? -6.079 -11.530 -5.264 1.00 84.62 171 MET A O 1
ATOM 1272 N N . ALA A 1 172 ? -5.713 -10.017 -3.640 1.00 80.88 172 ALA A N 1
ATOM 1273 C CA . ALA A 1 172 ? -6.003 -10.892 -2.521 1.00 80.88 172 ALA A CA 1
ATOM 1274 C C . ALA A 1 172 ? -6.974 -10.204 -1.563 1.00 80.88 172 ALA A C 1
ATOM 1276 O O . ALA A 1 172 ? -6.706 -9.104 -1.086 1.00 80.88 172 ALA A O 1
ATOM 1277 N N . ALA A 1 173 ? -8.075 -10.869 -1.234 1.00 74.75 173 ALA A N 1
ATOM 1278 C CA . ALA A 1 173 ? -8.939 -10.472 -0.131 1.00 74.75 173 ALA A CA 1
ATOM 1279 C C . ALA A 1 173 ? -8.566 -11.297 1.111 1.00 74.75 173 ALA A C 1
ATOM 1281 O O . ALA A 1 173 ? -8.314 -12.499 0.983 1.00 74.75 173 ALA A O 1
ATOM 1282 N N . PRO A 1 174 ? -8.518 -10.708 2.319 1.00 69.50 174 PRO A N 1
ATOM 1283 C CA . PRO A 1 174 ? -8.405 -11.499 3.528 1.00 69.50 174 PRO A CA 1
ATOM 1284 C C . PRO A 1 174 ? -9.648 -12.386 3.618 1.00 69.50 174 PRO A C 1
ATOM 1286 O O . PRO A 1 174 ? -10.767 -11.878 3.678 1.00 69.50 174 PRO A O 1
ATOM 1289 N N . GLY A 1 175 ? -9.455 -13.709 3.605 1.00 58.44 175 GLY A N 1
ATOM 1290 C CA . GLY A 1 175 ? -10.548 -14.653 3.830 1.00 58.44 175 GLY A CA 1
ATOM 1291 C C . GLY A 1 175 ? -11.337 -14.229 5.069 1.00 58.44 175 GLY A C 1
ATOM 1292 O O . GLY A 1 175 ? -10.733 -13.953 6.109 1.00 58.44 175 GLY A O 1
ATOM 1293 N N . LEU A 1 176 ? -12.659 -14.107 4.929 1.00 41.59 176 LEU A N 1
ATOM 1294 C CA . LEU A 1 176 ? -13.591 -13.689 5.976 1.00 41.59 176 LEU A CA 1
ATOM 1295 C C . LEU A 1 176 ? -13.499 -14.644 7.179 1.00 41.59 176 LEU A C 1
ATOM 1297 O O . LEU A 1 176 ? -14.292 -15.566 7.328 1.00 41.59 176 LEU A O 1
ATOM 1301 N N . ALA A 1 177 ? -12.527 -14.438 8.064 1.00 39.78 177 ALA A N 1
ATOM 1302 C CA . ALA A 1 177 ? -12.617 -14.948 9.417 1.00 39.78 177 ALA A CA 1
ATOM 1303 C C . ALA A 1 177 ? -13.683 -14.094 10.112 1.00 39.78 177 ALA A C 1
ATOM 1305 O O . ALA A 1 177 ? -13.475 -12.895 10.311 1.00 39.78 177 ALA A O 1
ATOM 1306 N N . GLY A 1 178 ? -14.838 -14.709 10.383 1.00 31.95 178 GLY A N 1
ATOM 1307 C CA . GLY A 1 178 ? -16.008 -14.092 11.007 1.00 31.95 178 GLY A CA 1
ATOM 1308 C C . GLY A 1 178 ? -15.721 -13.388 12.343 1.00 31.95 178 GLY A C 1
ATOM 1309 O O . GLY A 1 178 ? -14.588 -13.407 12.838 1.00 31.95 178 GLY A O 1
ATOM 1310 N N . PRO A 1 179 ? -16.737 -12.728 12.927 1.00 33.59 179 PRO A N 1
ATOM 1311 C CA . PRO A 1 179 ? -16.574 -11.865 14.091 1.00 33.59 179 PRO A CA 1
ATOM 1312 C C . PRO A 1 179 ? -15.859 -12.611 15.223 1.00 33.59 179 PRO A C 1
ATOM 1314 O O . PRO A 1 179 ? -16.353 -13.596 15.767 1.00 33.59 179 PRO A O 1
ATOM 1317 N N . ARG A 1 180 ? -14.658 -12.144 15.578 1.00 35.53 180 ARG A N 1
ATOM 1318 C CA . ARG A 1 180 ? -13.970 -12.604 16.783 1.00 35.53 180 ARG A CA 1
ATOM 1319 C C . ARG A 1 180 ? -14.683 -11.976 17.968 1.00 35.53 180 ARG A C 1
ATOM 1321 O O . ARG A 1 180 ? -14.602 -10.765 18.146 1.00 35.53 180 ARG A O 1
ATOM 1328 N N . HIS A 1 181 ? -15.379 -12.811 18.737 1.00 31.11 181 HIS A N 1
ATOM 1329 C CA . HIS A 1 181 ? -15.913 -12.475 20.050 1.00 31.11 181 HIS A CA 1
ATOM 1330 C C . HIS A 1 181 ? -14.874 -11.675 20.845 1.00 31.11 181 HIS A C 1
ATOM 1332 O O . HIS A 1 181 ? -13.813 -12.195 21.200 1.00 31.11 181 HIS A O 1
ATOM 1338 N N . TYR A 1 182 ? -15.186 -10.409 21.116 1.00 30.98 182 TYR A N 1
ATOM 1339 C CA . TYR A 1 182 ? -14.556 -9.678 22.203 1.00 30.98 182 TYR A CA 1
ATOM 1340 C C . TYR A 1 182 ? -14.980 -10.384 23.491 1.00 30.98 182 TYR A C 1
ATOM 1342 O O . TYR A 1 182 ? -16.162 -10.416 23.827 1.00 30.98 182 TYR A O 1
ATOM 1350 N N . LYS A 1 183 ? -14.030 -11.008 24.194 1.00 33.72 183 LYS A N 1
ATOM 1351 C CA . LYS A 1 183 ? -14.264 -11.359 25.593 1.00 33.72 183 LYS A CA 1
ATOM 1352 C C . LYS A 1 183 ? -14.378 -10.041 26.350 1.00 33.72 183 LYS A C 1
ATOM 1354 O O . LYS A 1 183 ? -13.445 -9.241 26.313 1.00 33.72 183 LYS A O 1
ATOM 1359 N N . HIS A 1 184 ? -15.534 -9.833 26.972 1.00 31.02 184 HIS A N 1
ATOM 1360 C CA . HIS A 1 184 ? -15.752 -8.802 27.974 1.00 31.02 184 HIS A CA 1
ATOM 1361 C C . HIS A 1 184 ? -14.565 -8.781 28.940 1.00 31.02 184 HIS A C 1
ATOM 1363 O O . HIS A 1 184 ? -14.223 -9.799 29.543 1.00 31.02 184 HIS A O 1
ATOM 1369 N N . ILE A 1 185 ? -13.925 -7.623 29.047 1.00 35.94 185 ILE A N 1
ATOM 1370 C CA . ILE A 1 185 ? -13.064 -7.308 30.176 1.00 35.94 185 ILE A CA 1
ATOM 1371 C C . ILE A 1 185 ? -14.057 -7.008 31.297 1.00 35.94 185 ILE A C 1
ATOM 1373 O O . ILE A 1 185 ? -14.820 -6.046 31.198 1.00 35.94 185 ILE A O 1
ATOM 1377 N N . ASN A 1 186 ? -14.146 -7.902 32.281 1.00 29.47 186 ASN A N 1
ATOM 1378 C CA . ASN A 1 186 ? -14.999 -7.692 33.442 1.00 29.47 186 ASN A CA 1
ATOM 1379 C C . ASN A 1 186 ? -14.550 -6.424 34.169 1.00 29.47 186 ASN A C 1
ATOM 1381 O O . ASN A 1 186 ? -13.376 -6.276 34.503 1.00 29.47 186 ASN A O 1
ATOM 1385 N N . SER A 1 187 ? -15.523 -5.552 34.406 1.00 34.62 187 SER A N 1
ATOM 1386 C CA . SER A 1 187 ? -15.473 -4.516 35.426 1.00 34.62 187 SER A CA 1
ATOM 1387 C C . SER A 1 187 ? -15.348 -5.187 36.793 1.00 34.62 187 SER A C 1
ATOM 1389 O O . SER A 1 187 ? -16.194 -6.024 37.112 1.00 34.62 187 SER A O 1
ATOM 1391 N N . ILE A 1 188 ? -14.331 -4.812 37.570 1.00 39.16 188 ILE A N 1
ATOM 1392 C CA . ILE A 1 188 ? -14.370 -4.687 39.036 1.00 39.16 188 ILE A CA 1
ATOM 1393 C C . ILE A 1 188 ? -13.537 -3.455 39.374 1.00 39.16 188 ILE A C 1
ATOM 1395 O O . ILE A 1 188 ? -12.398 -3.380 38.860 1.00 39.16 188 ILE A O 1
#

Foldseek 3Di:
DDDDDDDDDDDDPDDDDVLLVPDDQAWAKKKWKKWAQQWDWQDQPPDDTDTGHTAIKIFIDTAPDHRHPSVVCCCLQPNDDPDDDFSSSRVCPDPRIGTFKMKTWRADPPQRLVLLVLQVVLVQWAADDFLRRPVVRPVSGGRMTGGPDPDRQVVRVVSRVPGPRTPDMDMGGRPCPDDDDDDDPDDD

pLDDT: mean 77.99, std 19.95, range [29.47, 97.19]

Mean predicted aligned error: 10.52 Å

Secondary structure (DSSP, 8-state):
--------PPPPP-PPPHHHHTS--S-EEEEEEEEESS-EEEE-TTSPEEEE-SEEEEEEEEE-STTHHHHHHHHHHH---SS--SHHHHHHTSTTEEEEEEEEEE--TTHHHHHHHHHHHTSSEEE-STTTT-TT-TT---SEEEE-SSSHHHHHHHHHHT-TT--EEEEEPPP-------------

Radius of gyration: 19.37 Å; Cα contacts (8 Å, |Δi|>4): 357; chains: 1; bounding box: 35×72×56 Å

Organism: Pyrodictium occultum (NCBI:txid2309)

Sequence (188 aa):
MLRSSGYGPRRAAGGCKMPCAQLPGWKGVYIVVFALREGYRGRVGSRAAVSLEPGVYAYLGSAWGPGGVRARLCRHLYGRRARLHWHMDYLAAAPGYRPLGAVAVRAPRGSEPLLAAAAYASRCFEPLEPGLGGTDDPYGLSHVLRCAARDCLSAALGLASSLPGLLAVHMAAPGLAGPRHYKHINSI

=== Feature glossary ===
A reading guide for the features in this record.

Start from the sequence.

  · Sequence gives the chain of amino acids in standard one-letter code (A=alanine, C=cysteine, …, Y=tyrosine), read N→C. It is the only feature that is directly encoded by the gene; all structural features are derived from the folded form of this sequence.

Fold it, and you get atomic coordinates and the backbone conformation that goes with them.

  · Structure coordinates are given as an mmCIF _atom_site loop: one row per atom with element, residue name, chain id, sequence number, and x/y/z position in Å. Only the four main-chain atoms per residue are included here; side chains are omitted to keep the record compact.

  · Backbone dihedral angles. Every residue except chain termini has a φ (preceding-C → N → Cα → C) and a ψ (N → Cα → C → next-N). They are reported in degrees following the IUPAC sign convention. Secondary structure is essentially a statement about which (φ, ψ) basin each residue occupies.

  · Eight-state secondary structure (DSSP): H is the canonical α-helix, G the tighter 3₁₀-helix, I the wider π-helix; E/B are β-structure, T and S are turns and bends, and '-' is everything else. DSSP derives these from the pattern of main-chain N–H···O=C hydrogen bonds, not from the sequence.

  · SS3 is a coarse helix/strand/coil call (letters a/b/c) made by the P-SEA algorithm from inter-Cα distances and dihedrals. It is less detailed than DSSP but needs only Cα positions.

Summarize the fold with a handful of shape descriptors and a per-residue structural alphabet.

  · Radius of gyration (Rg) is the root-mean-square distance of Cα atoms from their centroid — a single number for overall size and compactness. A globular domain of N residues has Rg ≈ 2.2·N^0.38 Å; an extended or disordered chain has a much larger Rg. The Cα contact count is the number of residue pairs whose Cα atoms are within 8 Å and are more than four positions apart in sequence — a standard proxy for tertiary packing density. The bounding box is the smallest axis-aligned box enclosing all Cα atoms.

  · 3Di is Foldseek's structural alphabet. Each residue is assigned one of twenty discrete states based on how its Cα sits relative to its spatial (not sequential) neighbors. Aligning 3Di strings finds structural homologs roughly as well as full 3D superposition, but orders of magnitude faster.

  · Solvent-accessible surface area (SASA) is the area in Å² traced out by the centre of a 1.4 Å probe sphere (a water molecule) rolled over the protein's van der Waals surface (Shrake–Rupley / Lee–Richards construction). Buried residues have near-zero SASA; fully exposed residues can exceed 200 Å². The total SASA scales roughly with the number of surface residues.

Ask how reliable the model is.

  · For AlphaFold models, the B-factor field carries pLDDT — the model's own estimate of local accuracy on a 0–100 scale. Regions with pLDDT<50 should be treated as essentially unmodeled; they often correspond to intrinsically disordered segments.

  · For experimental (PDB) structures, the B-factor (temperatur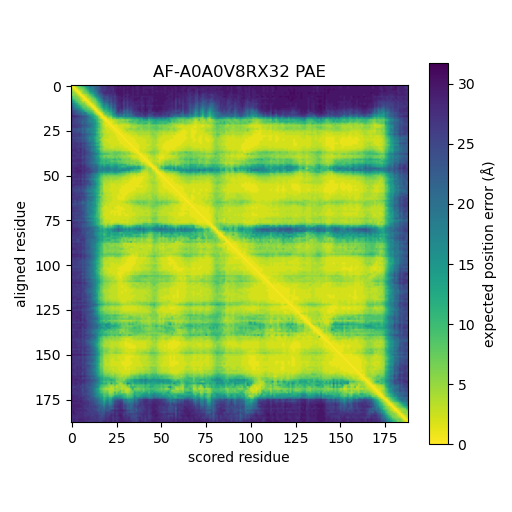e factor) quantifies the positional spread of each atom in the crystal — a combination of thermal vibration and static disorder — in units of Å². High B-factors mark flexible loops or poorly resolved regions; low B-factors mark the rigid, well-ordered core.

  · Predicted Aligned Error (PAE) is an AlphaFold confidence matrix: entry (i, j) is the expected error in the position of residue j, in ångströms, when the prediction is superimposed on the true structure at residue i. Low PAE within a block of residues means that block is internally rigid and well-predicted; high PAE between two blocks means their relative placement is uncertain even if each block individually is confident.

Place it in context: what it resembles, what it is annotated as, and how it looks.

  · Structural nearest neighbors (via Foldseek easy-search vs the PDB). Reported per hit: target PDB id, E-value, and alignment TM-score. A TM-score above ~0.5 is the conventional threshold for 'same fold'.

  · Functional annotations link the protein to curated databases. InterPro entries identify conserved domains and families by matching the sequence against member-database signatures (Pfam, PROSITE, CDD, …). Gene Ontology (GO) terms describe molecular function, biological process, and cellular component in a controlled vocabulary. CATH places the structure in a hierarchical fold classification (Class/Architecture/Topology/Homologous-superfamily). The organism is the source species.

  · The contact map is a binary N×N matrix image: pixel (i, j) is dark where Cα_i and Cα_j are within 8 Å and |i−j|>4. Because the |i−j|>4 filter removes local helical contacts, off-diagonal stripes parallel to the main diagonal indicate parallel β-sheets; stripes perpendicular to it indicate antiparallel β-sheets. The Ramachandran plot scatters every residue's (φ, ψ) pair against the sterically allowed regions. The PAE heatmap renders the predicted-aligned-error matrix.

  · Six rendered views show the 3D structure from the faces of a cube — i.e. along ±x, ±y, ±z. Rendering representation is drawn randomly per protein from cartoon (secondary-structure ribbons), sticks (backbone bonds), or molecular surface; coloring is either N→C rainbow (blue at the N-terminus through red at the C-terminus) or one color per chain.